Protein AF-A0A3P1BSN2-F1 (afdb_monomer_lite)

Secondary structure (DSSP, 8-state):
-HHHHHHHHHHHHHHSTTSHHHHHHHHHHHHH-SS--SPPPPTTHHHHHHHHHHHHTSGGGHHHHHHHHHHHHSS-TT----GGGTTT--SSHHHHHHHTT-HHHIIIIIHHHHHHTSGGGGTTTTEEE-TTS-EEEPPTT-GGGHHHHHHHHHHHHHHHHHHHHHHT-GGGHHHHHHHHHHHHHHHS--TT----

InterPro domains:
  IPR043733 Family of unknown function DUF5677 [PF18928] (20-133)

Foldseek 3Di:
DLLVLVVQLLVLQCQPPPHPNVVVVVVVCVVPVPPDPDDDRDPPSVVVNVVSVVVCVDPVNVVVSVQVCVVCVPPPVPPSDDSQPGPVGDPDPCRNCVVVVNNVCCPVPVVVVVVVPDPVCCVPPQWDQDPVRDTHGDDPDDCPCVVVVVVVVVVVVLVVVLVCCVPPVVVCNVVSVVVVVVCCVPPVDPPDDPDD

Structure (mmCIF, N/CA/C/O backbone):
data_AF-A0A3P1BSN2-F1
#
_entry.id   AF-A0A3P1BSN2-F1
#
loop_
_atom_site.group_PDB
_atom_site.id
_atom_site.type_symbol
_atom_site.label_atom_id
_atom_site.label_alt_id
_atom_site.label_comp_id
_atom_site.label_asym_id
_atom_site.label_entity_id
_atom_site.label_seq_id
_atom_site.pdbx_PDB_ins_code
_atom_site.Cartn_x
_atom_site.Cartn_y
_atom_site.Cartn_z
_atom_site.occupancy
_atom_site.B_iso_or_equiv
_atom_site.auth_seq_id
_atom_site.auth_comp_id
_atom_site.auth_asym_id
_atom_site.auth_atom_id
_atom_site.pdbx_PDB_model_num
ATOM 1 N N . MET A 1 1 ? -7.067 -3.458 -0.084 1.00 80.44 1 MET A N 1
ATOM 2 C CA . MET A 1 1 ? -8.402 -2.924 -0.440 1.00 80.44 1 MET A CA 1
ATOM 3 C C . MET A 1 1 ? -9.451 -3.264 0.624 1.00 80.44 1 MET A C 1
ATOM 5 O O . MET A 1 1 ? -9.730 -2.385 1.422 1.00 80.44 1 MET A O 1
ATOM 9 N N . LEU A 1 2 ? -9.963 -4.505 0.753 1.00 91.75 2 LEU A N 1
ATOM 10 C CA . LEU A 1 2 ? -10.966 -4.832 1.797 1.00 91.75 2 LEU A CA 1
ATOM 11 C C . LEU A 1 2 ? -10.441 -4.697 3.238 1.00 91.75 2 LEU A C 1
ATOM 13 O O . LEU A 1 2 ? -11.117 -4.156 4.105 1.00 91.75 2 LEU A O 1
ATOM 17 N N . VAL A 1 3 ? -9.220 -5.160 3.502 1.00 91.56 3 VAL A N 1
ATOM 18 C CA . VAL A 1 3 ? -8.593 -5.031 4.830 1.00 91.56 3 VAL A CA 1
ATOM 19 C C . VAL A 1 3 ? -8.495 -3.568 5.271 1.00 91.56 3 VAL A C 1
ATOM 21 O O . VA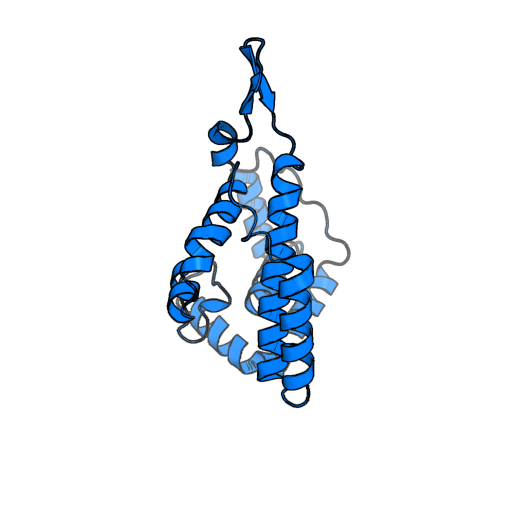L A 1 3 ? -8.763 -3.242 6.424 1.00 91.56 3 VAL A O 1
ATOM 24 N N . ASP A 1 4 ? -8.166 -2.670 4.344 1.00 91.50 4 ASP A N 1
ATOM 25 C CA . ASP A 1 4 ? -8.056 -1.234 4.618 1.00 91.50 4 ASP A CA 1
ATOM 26 C C . ASP A 1 4 ? -9.426 -0.612 4.908 1.00 91.50 4 ASP A C 1
ATOM 28 O O . ASP A 1 4 ? -9.546 0.256 5.770 1.00 91.50 4 ASP A O 1
ATOM 32 N N . TYR A 1 5 ? -10.479 -1.111 4.256 1.00 93.50 5 TYR A N 1
ATOM 33 C CA . TYR A 1 5 ? -11.861 -0.748 4.564 1.00 93.50 5 TYR A CA 1
ATOM 34 C C . TYR A 1 5 ? -12.260 -1.140 5.985 1.00 93.50 5 TYR A C 1
ATOM 36 O O . TYR A 1 5 ? -12.862 -0.328 6.685 1.00 93.50 5 TYR A O 1
ATOM 44 N N . TYR A 1 6 ? -11.864 -2.327 6.447 1.00 92.19 6 TYR A N 1
ATOM 45 C CA . TYR A 1 6 ? -12.065 -2.737 7.836 1.00 92.19 6 TYR A CA 1
ATOM 46 C C . TYR A 1 6 ? -11.259 -1.896 8.827 1.00 92.19 6 TYR A C 1
ATOM 48 O O . TYR A 1 6 ? -11.808 -1.468 9.841 1.00 92.19 6 TYR A O 1
ATOM 56 N N . ARG A 1 7 ? -9.987 -1.591 8.532 1.00 90.38 7 ARG A N 1
ATOM 57 C CA . ARG A 1 7 ? -9.183 -0.676 9.364 1.00 90.38 7 ARG A CA 1
ATOM 58 C C . ARG A 1 7 ? -9.872 0.677 9.515 1.00 90.38 7 ARG A C 1
ATOM 60 O O . ARG A 1 7 ? -10.008 1.182 10.625 1.00 90.38 7 ARG A O 1
ATOM 67 N N . LYS A 1 8 ? -10.352 1.234 8.403 1.00 91.75 8 LYS A N 1
ATOM 68 C CA . LYS A 1 8 ? -11.055 2.517 8.374 1.00 91.75 8 LYS A CA 1
ATOM 69 C C . LYS A 1 8 ? -12.392 2.465 9.118 1.00 91.75 8 LYS A C 1
ATOM 71 O O . LYS A 1 8 ? -12.697 3.391 9.862 1.00 91.75 8 LYS A O 1
ATOM 76 N N . LEU A 1 9 ? -13.152 1.377 8.982 1.00 92.50 9 LEU A N 1
ATOM 77 C CA . LEU A 1 9 ? -14.393 1.160 9.730 1.00 92.50 9 LEU A CA 1
ATOM 78 C C . LEU A 1 9 ? -14.141 1.106 11.243 1.00 92.50 9 LEU A C 1
ATOM 80 O O . LEU A 1 9 ? -14.820 1.793 12.003 1.00 92.50 9 LEU A O 1
ATOM 84 N N . ASN A 1 10 ? -13.136 0.338 11.673 1.00 90.19 10 ASN A N 1
ATOM 85 C CA . ASN A 1 10 ? -12.756 0.213 13.081 1.00 90.19 10 ASN A CA 1
ATOM 86 C C . ASN A 1 10 ? -12.277 1.551 13.656 1.00 90.19 10 ASN A C 1
ATOM 88 O O . ASN A 1 10 ? -12.663 1.913 14.765 1.00 90.19 10 ASN A O 1
ATOM 92 N N . TYR A 1 11 ? -11.503 2.314 12.880 1.00 90.69 11 TYR A N 1
ATOM 93 C CA . TYR A 1 11 ? -11.109 3.674 13.241 1.00 90.69 11 TYR A CA 1
ATOM 94 C C . TYR A 1 11 ? -12.328 4.586 13.423 1.00 90.69 11 TYR A C 1
ATOM 96 O O . TYR A 1 11 ? -12.456 5.253 14.444 1.00 90.69 11 TYR A O 1
ATOM 104 N N . TYR A 1 12 ? -13.282 4.569 12.486 1.00 93.12 12 TYR A N 1
ATOM 105 C CA . TYR A 1 12 ? -14.513 5.347 12.625 1.00 93.12 12 TYR A CA 1
ATOM 106 C C . TYR A 1 12 ? -15.329 4.945 13.848 1.00 93.12 12 TYR A C 1
ATOM 108 O O . TYR A 1 12 ? -15.821 5.822 14.550 1.00 93.12 12 TYR A O 1
ATOM 116 N N . LYS A 1 13 ? -15.413 3.648 14.155 1.00 91.19 13 LYS A N 1
ATOM 117 C CA . LYS A 1 13 ? -16.108 3.146 15.344 1.00 91.19 13 LYS A CA 1
ATOM 118 C C . LYS A 1 13 ? -15.560 3.758 16.639 1.00 91.19 13 LYS A C 1
ATOM 120 O O . LYS A 1 13 ? -16.341 4.170 17.487 1.00 91.19 13 LYS A O 1
ATOM 125 N N . GLN A 1 14 ? -14.236 3.894 16.752 1.00 90.62 14 GLN A N 1
ATOM 126 C CA . GLN A 1 14 ? -13.572 4.521 17.905 1.00 90.62 14 GLN A CA 1
ATOM 127 C C . GLN A 1 14 ? -13.854 6.028 18.031 1.00 90.62 14 GLN A C 1
ATOM 129 O O . GLN A 1 14 ? -13.736 6.597 19.116 1.00 90.62 14 GLN A O 1
ATOM 134 N N . LEU A 1 15 ? -14.228 6.690 16.936 1.00 91.31 15 LEU A N 1
ATOM 135 C CA . LEU A 1 15 ? -14.485 8.131 16.903 1.00 91.31 15 LEU A CA 1
ATOM 136 C C . LEU A 1 15 ? -15.965 8.501 17.034 1.00 91.31 15 LEU A C 1
ATOM 138 O O . LEU A 1 15 ? -16.275 9.677 17.216 1.00 91.31 15 LEU A O 1
ATOM 142 N N . ILE A 1 16 ? -16.883 7.534 16.947 1.00 91.69 16 ILE A N 1
ATOM 143 C CA . ILE A 1 16 ? -18.307 7.787 17.187 1.00 91.69 16 ILE A CA 1
ATOM 144 C C . ILE A 1 16 ? -18.512 8.025 18.692 1.00 91.69 16 ILE A C 1
ATOM 146 O O . ILE A 1 16 ? -18.224 7.117 19.482 1.00 91.69 16 ILE A O 1
ATOM 150 N N . PRO A 1 17 ? -19.039 9.195 19.105 1.00 89.56 17 PRO A N 1
ATOM 151 C CA . PRO A 1 17 ? -19.234 9.515 20.515 1.00 89.56 17 PRO A CA 1
ATOM 152 C C . PRO A 1 17 ? -20.095 8.481 21.244 1.00 89.56 17 PRO A C 1
ATOM 154 O O . PRO A 1 17 ? -21.027 7.919 20.671 1.00 89.56 17 PRO A O 1
ATOM 157 N N . ASN A 1 18 ? -19.815 8.277 22.532 1.00 87.94 18 ASN A N 1
ATOM 158 C CA . ASN A 1 18 ? -20.592 7.429 23.448 1.00 87.94 18 ASN A CA 1
ATOM 159 C C . ASN A 1 18 ? -20.606 5.919 23.140 1.00 87.94 18 ASN A C 1
ATOM 161 O O . ASN A 1 18 ? -21.282 5.169 23.848 1.00 87.94 18 ASN A O 1
ATOM 165 N N . THR A 1 19 ? -19.841 5.442 22.157 1.00 90.06 19 THR A N 1
ATOM 166 C CA . THR A 1 19 ? -19.616 4.002 21.945 1.00 90.06 19 THR A CA 1
ATOM 167 C C . THR A 1 19 ? -18.640 3.430 22.979 1.00 90.06 19 THR A C 1
ATOM 169 O O . THR A 1 19 ? -17.871 4.167 23.600 1.00 90.06 19 THR A O 1
ATOM 172 N N . ILE A 1 20 ? -18.653 2.107 23.175 1.00 90.31 20 ILE A N 1
ATOM 173 C CA . ILE A 1 20 ? -17.695 1.423 24.064 1.00 90.31 20 ILE A CA 1
ATOM 174 C C . ILE A 1 20 ? -16.265 1.655 23.560 1.00 90.31 20 ILE A C 1
ATOM 176 O O . ILE A 1 20 ? -15.368 1.965 24.336 1.00 90.31 20 ILE A O 1
ATOM 180 N N . GLU A 1 21 ? -16.061 1.574 22.248 1.00 89.50 21 GLU A N 1
ATOM 181 C CA . GLU A 1 21 ? -14.771 1.798 21.606 1.00 89.50 21 GLU A CA 1
ATOM 182 C C . GLU A 1 21 ? -14.258 3.225 21.812 1.00 89.50 21 GLU A C 1
ATOM 184 O O . GLU A 1 21 ? -13.073 3.413 22.083 1.00 89.50 21 GLU A O 1
ATOM 189 N N . ASN A 1 22 ? -15.141 4.224 21.733 1.00 90.62 22 ASN A N 1
ATOM 190 C CA . ASN A 1 22 ? -14.789 5.612 22.006 1.00 90.62 22 ASN A CA 1
ATOM 191 C C . ASN A 1 22 ? -14.418 5.841 23.472 1.00 90.62 22 ASN A C 1
ATOM 193 O O . ASN A 1 22 ? -13.420 6.503 23.748 1.00 90.62 22 ASN A O 1
ATOM 197 N N . LYS A 1 23 ? -15.163 5.247 24.411 1.00 90.50 23 LYS A N 1
ATOM 198 C CA . LYS A 1 23 ? -14.824 5.306 25.840 1.00 90.50 23 LYS A CA 1
ATOM 199 C C . LYS A 1 23 ? -13.450 4.693 26.109 1.00 90.50 23 LYS A C 1
ATOM 201 O O . LYS A 1 23 ? -12.620 5.350 26.729 1.00 90.50 23 LYS A O 1
ATOM 206 N N . ASN A 1 24 ? -13.174 3.512 25.551 1.00 89.88 24 ASN A N 1
ATOM 207 C CA . ASN A 1 24 ? -11.872 2.849 25.673 1.00 89.88 24 ASN A CA 1
ATOM 208 C C . ASN A 1 24 ? -10.731 3.705 25.096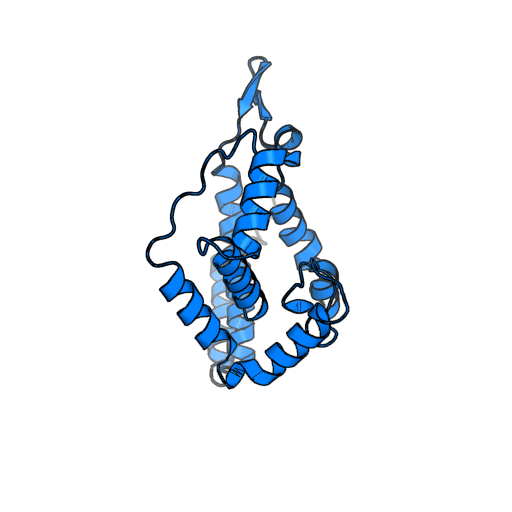 1.00 89.88 24 ASN A C 1
ATOM 210 O O . ASN A 1 24 ? -9.664 3.805 25.703 1.00 89.88 24 ASN A O 1
ATOM 214 N N . LEU A 1 25 ? -10.948 4.345 23.939 1.00 88.62 25 LEU A N 1
ATOM 215 C CA . LEU A 1 25 ? -9.973 5.261 23.344 1.00 88.62 25 LEU A CA 1
ATOM 216 C C . LEU A 1 25 ? -9.708 6.461 24.264 1.00 88.62 25 LEU A C 1
ATOM 218 O O . LEU A 1 25 ? -8.552 6.784 24.530 1.00 88.62 25 LEU A O 1
ATOM 222 N N . LEU A 1 26 ? -10.762 7.104 24.773 1.00 87.19 26 LEU A N 1
ATOM 223 C CA . LEU A 1 26 ? -10.647 8.261 25.662 1.00 87.19 26 LEU A CA 1
ATOM 224 C C . LEU A 1 26 ? -9.981 7.907 26.997 1.00 87.19 26 LEU A C 1
ATOM 226 O O . LEU A 1 26 ? -9.191 8.698 27.503 1.00 87.19 26 LEU A O 1
ATOM 230 N N . GLU A 1 27 ? -10.249 6.733 27.566 1.00 88.12 27 GLU A N 1
ATOM 231 C CA . GLU A 1 27 ? -9.556 6.243 28.764 1.00 88.12 27 GLU A CA 1
ATOM 232 C C . GLU A 1 27 ? -8.063 6.012 28.505 1.00 88.12 27 GLU A C 1
ATOM 234 O O . GLU A 1 27 ? -7.224 6.451 29.294 1.00 88.12 27 GLU A O 1
ATOM 239 N N . GLY A 1 28 ? -7.714 5.399 27.369 1.00 85.62 28 GLY A N 1
ATOM 240 C CA . GLY A 1 28 ? -6.322 5.231 26.951 1.00 85.62 28 GLY A CA 1
ATOM 241 C C . GLY A 1 28 ? -5.597 6.569 26.779 1.00 85.62 28 GLY A C 1
ATOM 242 O O . GLY A 1 28 ? -4.476 6.734 27.265 1.00 85.62 28 GLY A O 1
ATOM 243 N N . LEU A 1 29 ? -6.261 7.550 26.160 1.00 85.12 29 LEU A N 1
ATOM 244 C CA . LEU A 1 29 ? -5.745 8.912 26.013 1.00 85.12 29 LEU A CA 1
ATOM 245 C C . LEU A 1 29 ? -5.629 9.639 27.357 1.00 85.12 29 LEU A C 1
ATOM 247 O O . LEU A 1 29 ? -4.649 10.330 27.576 1.00 85.12 29 LEU A O 1
ATOM 251 N N . LYS A 1 30 ? -6.548 9.454 28.308 1.00 83.00 30 LYS A N 1
ATOM 252 C CA . LYS A 1 30 ? -6.396 10.036 29.655 1.00 83.00 30 LYS A CA 1
ATOM 253 C C . LYS A 1 30 ? -5.203 9.450 30.409 1.00 83.00 30 LYS A C 1
ATOM 255 O O . LYS A 1 30 ? -4.532 10.164 31.143 1.00 83.00 30 LYS A O 1
ATOM 260 N N . LYS A 1 31 ? -4.941 8.153 30.233 1.00 83.81 31 LYS A N 1
ATOM 261 C CA . LYS A 1 31 ? -3.861 7.446 30.931 1.00 83.81 31 LYS A CA 1
ATOM 262 C C . LYS A 1 31 ? -2.471 7.761 30.362 1.00 83.81 31 LYS A C 1
ATOM 264 O O . LYS A 1 31 ? -1.500 7.761 31.113 1.00 83.81 31 LYS A O 1
ATOM 269 N N . HIS A 1 32 ? -2.367 7.999 29.052 1.00 76.25 32 HIS A N 1
ATOM 270 C CA . HIS A 1 32 ? -1.078 8.087 28.345 1.00 76.25 32 HIS A CA 1
ATOM 271 C C . HIS A 1 32 ? -0.940 9.287 27.390 1.00 76.25 32 HIS A C 1
ATOM 273 O O . HIS A 1 32 ? 0.132 9.523 26.836 1.00 76.25 32 HIS A O 1
ATOM 279 N N . GLY A 1 33 ? -2.004 10.052 27.169 1.00 65.31 33 GLY A N 1
ATOM 280 C CA . GLY A 1 33 ? -2.066 11.174 26.235 1.00 65.31 33 GLY A CA 1
ATOM 281 C C . GLY A 1 33 ? -1.519 12.457 26.843 1.00 65.31 33 GLY A C 1
ATOM 282 O O . GLY A 1 33 ? -2.263 13.394 27.098 1.00 65.31 33 GLY A O 1
ATOM 283 N N . PHE A 1 34 ? -0.203 12.523 27.033 1.00 65.69 34 PHE A N 1
ATOM 284 C CA . PHE A 1 34 ? 0.473 13.780 27.385 1.00 65.69 34 PHE A CA 1
ATOM 285 C C . PHE A 1 34 ? 0.502 14.781 26.211 1.00 65.69 34 PHE A C 1
ATOM 287 O O . PHE A 1 34 ? 0.690 15.975 26.414 1.00 65.69 34 PHE A O 1
ATOM 294 N N . ILE A 1 35 ? 0.322 14.285 24.978 1.00 68.12 35 ILE A N 1
ATOM 295 C CA . ILE A 1 35 ? 0.497 15.043 23.725 1.00 68.12 35 ILE A CA 1
ATOM 296 C C . ILE A 1 35 ? -0.844 15.308 23.022 1.00 68.12 35 ILE A C 1
ATOM 298 O O . ILE A 1 35 ? -1.026 16.351 22.400 1.00 68.12 35 ILE A O 1
ATOM 302 N N . ILE A 1 36 ? -1.800 14.379 23.120 1.00 69.19 36 ILE A N 1
ATOM 303 C CA . ILE A 1 36 ? -3.107 14.486 22.458 1.00 69.19 36 ILE A CA 1
ATOM 304 C C . ILE A 1 36 ? -4.163 14.698 23.537 1.00 69.19 36 ILE A C 1
ATOM 306 O O . ILE A 1 36 ? -4.646 13.743 24.141 1.00 69.19 36 ILE A O 1
ATOM 310 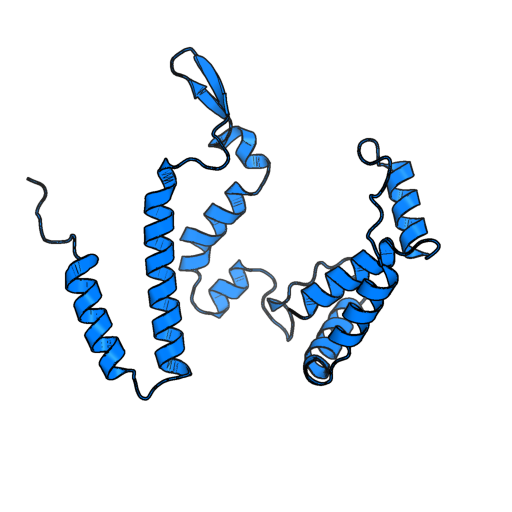N N . SER A 1 37 ? -4.504 15.962 23.781 1.00 62.62 37 SER A N 1
ATOM 311 C CA . SER A 1 37 ? -5.505 16.352 24.777 1.00 62.62 37 SER A CA 1
ATOM 312 C C . SER A 1 37 ? -6.937 16.276 24.248 1.00 62.62 37 SER A C 1
ATOM 314 O O . SER A 1 37 ? -7.857 16.056 25.028 1.00 62.62 37 SER A O 1
ATOM 316 N N . ASN A 1 38 ? -7.131 16.417 22.932 1.00 67.31 38 ASN A N 1
ATOM 317 C CA . ASN A 1 38 ? -8.434 16.367 22.275 1.00 67.31 38 ASN A CA 1
ATOM 318 C C . ASN A 1 38 ? -8.336 15.705 20.896 1.00 67.31 38 ASN A C 1
ATOM 320 O O . ASN A 1 38 ? -7.363 15.894 20.166 1.00 67.31 38 ASN A O 1
ATOM 324 N N . LEU A 1 39 ? -9.379 14.966 20.517 1.00 74.25 39 LEU A N 1
ATOM 325 C CA . LEU A 1 39 ? -9.547 14.452 19.159 1.00 74.25 39 LEU A CA 1
ATOM 326 C C . LEU A 1 39 ? -10.256 15.510 18.312 1.00 74.25 39 LEU A C 1
ATOM 328 O O . LEU A 1 39 ? -11.319 16.000 18.696 1.00 74.25 39 LEU A O 1
ATOM 332 N N . SER A 1 40 ? -9.699 15.849 17.149 1.00 77.12 40 SER A N 1
ATOM 333 C CA . SER A 1 40 ? -10.400 16.710 16.197 1.00 77.12 40 SER A CA 1
ATOM 334 C C . SER A 1 40 ? -11.691 16.022 15.733 1.00 77.12 40 SER A C 1
ATOM 336 O O . SER A 1 40 ? -11.638 14.869 15.292 1.00 77.12 40 SER A O 1
ATOM 338 N N . PRO A 1 41 ? -12.854 16.691 15.809 1.00 77.00 41 PRO A N 1
ATOM 339 C CA . PRO A 1 41 ? -14.104 16.091 15.377 1.00 77.00 41 PRO A CA 1
ATOM 340 C C . PRO A 1 41 ? -14.069 15.840 13.866 1.00 77.00 41 PRO A C 1
ATOM 342 O O . PRO A 1 41 ? -13.825 16.748 13.071 1.00 77.00 41 PRO A O 1
ATOM 345 N N . ILE A 1 42 ? -14.342 14.600 13.457 1.00 83.19 42 ILE A N 1
ATOM 346 C CA . ILE A 1 42 ? -14.555 14.279 12.045 1.00 83.19 42 ILE A CA 1
ATOM 347 C C . ILE A 1 42 ? -15.990 14.656 11.683 1.00 83.19 42 ILE A C 1
ATOM 349 O O . ILE A 1 42 ? -16.949 14.103 12.228 1.00 83.19 42 ILE A O 1
ATOM 353 N N . LYS A 1 43 ? -16.137 15.579 10.729 1.00 88.75 43 LYS A N 1
ATOM 354 C CA . LYS A 1 43 ? -17.441 15.967 10.186 1.00 88.75 43 LYS A CA 1
ATOM 355 C C . LYS A 1 43 ? -18.172 14.741 9.626 1.00 88.75 43 LYS A C 1
ATOM 357 O O . LYS A 1 43 ? -17.606 13.972 8.853 1.00 88.75 43 LYS A O 1
ATOM 362 N N . ASP A 1 44 ? -19.439 14.582 10.000 1.00 92.81 44 ASP A N 1
ATOM 363 C CA . ASP A 1 44 ? -20.328 13.512 9.533 1.00 92.81 44 ASP A CA 1
ATOM 364 C C . ASP A 1 44 ? -19.785 12.082 9.756 1.00 92.81 44 ASP A C 1
ATOM 366 O O . ASP A 1 44 ? -20.019 11.190 8.935 1.00 92.81 44 ASP A O 1
ATOM 370 N N . ILE A 1 45 ? -19.085 11.831 10.873 1.00 93.69 45 ILE A N 1
ATOM 371 C CA . ILE A 1 45 ? -18.479 10.521 11.188 1.00 93.69 45 ILE A CA 1
ATOM 372 C C . ILE A 1 45 ? -19.471 9.351 11.103 1.00 93.69 45 ILE A C 1
ATOM 374 O O . ILE A 1 45 ? -19.128 8.286 10.598 1.00 93.69 45 ILE A O 1
ATOM 378 N N . ILE A 1 46 ? -20.730 9.562 11.503 1.00 94.38 46 ILE A N 1
ATOM 379 C CA . ILE A 1 46 ? -21.795 8.550 11.416 1.00 94.38 46 ILE A CA 1
ATOM 380 C C . ILE A 1 46 ? -22.085 8.191 9.952 1.00 94.38 46 ILE A C 1
ATOM 382 O O . ILE A 1 46 ? -22.241 7.016 9.619 1.00 94.38 46 ILE A O 1
ATOM 386 N N . ARG A 1 47 ? -22.133 9.184 9.053 1.00 95.75 47 ARG A N 1
ATOM 387 C CA . ARG A 1 47 ? -22.315 8.944 7.613 1.00 95.75 47 ARG A CA 1
ATOM 388 C C . ARG A 1 47 ? -21.104 8.218 7.036 1.00 95.75 47 ARG A C 1
ATOM 390 O O . ARG A 1 47 ? -21.274 7.263 6.287 1.00 95.75 47 ARG A O 1
ATOM 397 N N . ALA A 1 48 ? -19.892 8.640 7.400 1.00 94.81 48 ALA A N 1
ATOM 398 C CA . ALA A 1 48 ? -18.660 7.993 6.953 1.00 94.81 48 ALA A CA 1
ATOM 399 C C . ALA A 1 48 ? -18.594 6.521 7.398 1.00 94.81 48 ALA A C 1
ATOM 401 O O . ALA A 1 48 ? -18.259 5.656 6.589 1.00 94.81 48 ALA A O 1
ATOM 402 N N . TYR A 1 49 ? -18.993 6.235 8.641 1.00 95.25 49 TYR A N 1
ATOM 403 C CA . TYR A 1 49 ? -19.131 4.880 9.172 1.00 95.25 49 TYR A CA 1
ATOM 404 C C . TYR A 1 49 ? -20.125 4.054 8.350 1.00 95.25 49 TYR A C 1
ATOM 406 O O . TYR A 1 49 ? -19.753 3.005 7.834 1.00 95.25 49 TYR A O 1
ATOM 414 N N . LYS A 1 50 ? -21.353 4.552 8.143 1.00 96.62 50 LYS A N 1
ATOM 415 C CA . LYS A 1 50 ? -22.389 3.840 7.373 1.00 96.62 50 LYS A CA 1
ATOM 416 C C . LYS A 1 50 ? -21.973 3.573 5.926 1.00 96.62 50 LYS A C 1
ATOM 418 O O . LYS A 1 50 ? -22.205 2.484 5.409 1.00 96.62 50 LYS A O 1
ATOM 423 N N . ASN A 1 51 ? -21.323 4.538 5.275 1.00 95.69 51 ASN A N 1
ATOM 424 C CA . ASN A 1 51 ? -20.804 4.359 3.919 1.00 95.69 51 ASN A CA 1
ATOM 425 C C . ASN A 1 51 ? -19.745 3.252 3.877 1.00 95.69 51 ASN A C 1
ATOM 427 O O . ASN A 1 51 ? -19.760 2.407 2.984 1.00 95.69 51 ASN A O 1
ATOM 431 N N . GLN A 1 52 ? -18.841 3.245 4.857 1.00 95.69 52 GLN A N 1
ATOM 432 C CA . GLN A 1 52 ? -17.791 2.240 4.956 1.00 95.69 52 GLN A CA 1
ATOM 433 C C . GLN A 1 52 ? -18.365 0.846 5.249 1.00 95.69 52 GLN A C 1
ATOM 435 O O . GLN A 1 52 ? -17.918 -0.131 4.651 1.00 95.69 52 GLN A O 1
ATOM 440 N N . GLU A 1 53 ? -19.372 0.766 6.120 1.00 95.88 53 GLU A N 1
ATOM 441 C CA . GLU A 1 53 ? -20.105 -0.455 6.466 1.00 95.88 53 GLU A CA 1
ATOM 442 C C . GLU A 1 53 ? -20.870 -1.021 5.263 1.00 95.88 53 GLU A C 1
ATOM 444 O O . GLU A 1 53 ? -20.793 -2.213 4.979 1.00 95.88 53 GLU A O 1
ATOM 449 N N . SER A 1 54 ? -21.553 -0.171 4.495 1.00 96.44 54 SER A N 1
ATOM 450 C CA . SER A 1 54 ? -22.201 -0.575 3.242 1.00 96.44 54 SER A CA 1
ATOM 451 C C . SER A 1 54 ? -21.182 -1.139 2.248 1.00 96.44 54 SER A C 1
ATOM 453 O O . SER A 1 54 ? -21.378 -2.212 1.675 1.00 96.44 54 SER A O 1
ATOM 455 N N . LEU A 1 55 ? -20.034 -0.469 2.112 1.00 94.94 55 LEU A N 1
ATOM 456 C CA . LEU A 1 55 ? -19.002 -0.854 1.162 1.00 94.94 55 LEU A CA 1
ATOM 457 C C . LEU A 1 55 ? -18.370 -2.217 1.481 1.00 94.94 55 LEU A C 1
ATOM 459 O O . LEU A 1 55 ? -18.197 -3.014 0.567 1.00 94.94 55 LEU A O 1
ATOM 463 N N . ILE A 1 56 ? -18.085 -2.538 2.750 1.00 94.69 56 ILE A N 1
ATOM 464 C CA . ILE A 1 56 ? -17.578 -3.879 3.123 1.00 94.69 56 ILE A CA 1
ATOM 465 C C . ILE A 1 56 ? -18.625 -4.990 2.947 1.00 94.69 56 ILE A C 1
ATOM 467 O O . ILE A 1 56 ? -18.277 -6.170 2.860 1.00 94.69 56 ILE A O 1
ATOM 471 N N . ASN A 1 57 ? -19.907 -4.625 2.905 1.00 95.94 57 ASN A N 1
ATOM 472 C CA . ASN A 1 57 ? -21.017 -5.559 2.771 1.00 95.94 57 ASN A CA 1
ATOM 473 C C . ASN A 1 57 ? -21.444 -5.804 1.320 1.00 95.94 57 ASN A C 1
ATOM 475 O O . ASN A 1 57 ? -22.295 -6.664 1.089 1.00 95.94 57 ASN A O 1
ATOM 479 N N . MET A 1 58 ? -20.830 -5.121 0.347 1.00 96.94 58 MET A N 1
ATOM 480 C CA . MET A 1 58 ? -21.115 -5.337 -1.071 1.00 96.94 58 MET A CA 1
ATOM 481 C C . MET A 1 58 ? -20.882 -6.805 -1.483 1.00 96.94 58 MET A C 1
ATOM 483 O O . MET A 1 58 ? -19.896 -7.412 -1.046 1.00 96.94 58 MET A O 1
ATOM 487 N N . PRO A 1 59 ? -21.736 -7.378 -2.357 1.00 97.69 59 PRO A N 1
ATOM 488 C CA . PRO A 1 59 ? -21.634 -8.776 -2.774 1.00 97.69 59 PRO A CA 1
ATOM 489 C C . PRO A 1 59 ? -20.255 -9.175 -3.312 1.00 97.69 59 PRO A C 1
ATOM 491 O O . PRO A 1 59 ? -19.776 -10.258 -2.977 1.00 97.69 59 PRO A O 1
ATOM 494 N N . GLN A 1 60 ? -19.571 -8.293 -4.055 1.00 96.06 60 GLN A N 1
ATOM 495 C CA . GLN A 1 60 ? -18.241 -8.588 -4.606 1.00 96.06 60 GLN A CA 1
ATOM 496 C C . GLN A 1 60 ? -17.152 -8.839 -3.548 1.00 96.06 60 GLN A C 1
ATOM 498 O O . GLN A 1 60 ? -16.112 -9.405 -3.866 1.00 96.06 60 GLN A O 1
ATOM 503 N N . TYR A 1 61 ? -17.367 -8.438 -2.291 1.00 96.00 61 TYR A N 1
ATOM 504 C CA . TYR A 1 61 ? -16.408 -8.661 -1.208 1.00 96.00 61 TYR A CA 1
ATOM 505 C C . TYR A 1 61 ? -16.758 -9.856 -0.323 1.00 96.00 61 TYR A C 1
ATOM 507 O O . TYR A 1 61 ? -16.041 -10.108 0.642 1.00 96.00 61 TYR A O 1
ATOM 515 N N . LYS A 1 62 ? -17.831 -10.604 -0.620 1.00 96.12 62 LYS A N 1
ATOM 516 C CA . LYS A 1 62 ? -18.341 -11.679 0.247 1.00 96.12 62 LYS A CA 1
ATOM 517 C C . LYS A 1 62 ? -17.261 -12.691 0.646 1.00 96.12 62 LYS A C 1
ATOM 519 O O . LYS A 1 62 ? -17.124 -12.984 1.829 1.00 96.12 62 LYS A O 1
ATOM 524 N N . GLU A 1 63 ? -16.484 -13.193 -0.310 1.00 96.50 63 GLU A N 1
ATOM 525 C CA . GLU A 1 63 ? -15.445 -14.204 -0.054 1.00 96.50 63 GLU A CA 1
ATOM 526 C C . GLU A 1 63 ? -14.288 -13.645 0.776 1.00 96.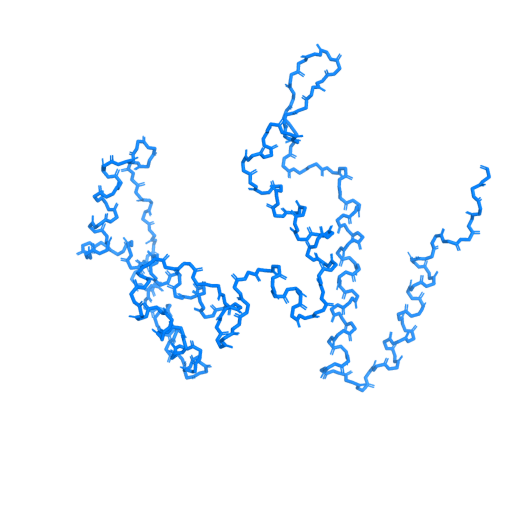50 63 GLU A C 1
ATOM 528 O O . GLU A 1 63 ? -13.946 -14.186 1.826 1.00 96.50 63 GLU A O 1
ATOM 533 N N . ALA A 1 64 ? -13.735 -12.506 0.356 1.00 94.75 64 ALA A N 1
ATOM 534 C CA . ALA A 1 64 ? -12.661 -11.836 1.081 1.00 94.75 64 ALA A CA 1
ATOM 535 C C . ALA A 1 64 ? -13.097 -11.418 2.496 1.00 94.75 64 ALA A C 1
ATOM 537 O O . ALA A 1 64 ? -12.282 -11.407 3.417 1.00 94.75 64 ALA A O 1
ATOM 538 N N . ARG A 1 65 ? -14.386 -11.112 2.689 1.00 94.06 65 ARG A N 1
ATOM 539 C CA . ARG A 1 65 ? -14.979 -10.822 3.995 1.00 94.06 65 ARG A CA 1
ATOM 540 C C . ARG A 1 65 ? -14.996 -12.053 4.891 1.00 94.06 65 ARG A C 1
ATOM 542 O O . ARG A 1 65 ? -14.606 -11.946 6.048 1.00 94.06 65 ARG A O 1
ATOM 549 N N . ILE A 1 66 ? -15.433 -13.200 4.372 1.00 94.31 66 ILE A N 1
ATOM 550 C CA . ILE A 1 66 ? -15.425 -14.471 5.112 1.00 94.31 66 ILE A CA 1
ATOM 551 C C . ILE A 1 66 ? -14.001 -14.799 5.567 1.00 94.31 66 ILE A C 1
ATOM 553 O O . ILE A 1 66 ? -13.784 -15.061 6.747 1.00 94.31 66 ILE A O 1
ATOM 557 N N . GLU A 1 67 ? -13.028 -14.704 4.661 1.00 93.44 67 GLU A N 1
ATOM 558 C CA . GLU A 1 67 ? -11.621 -14.963 4.975 1.00 93.44 67 GLU A CA 1
ATOM 559 C C . GLU A 1 67 ? -11.065 -13.970 6.010 1.00 93.44 67 GLU A C 1
ATOM 561 O O . GLU A 1 67 ? -10.415 -14.362 6.980 1.00 93.44 67 GLU A O 1
ATOM 566 N N . TYR A 1 68 ? -11.372 -12.678 5.871 1.00 91.88 68 TYR A N 1
ATOM 567 C CA . TYR A 1 68 ? -10.972 -11.664 6.848 1.00 91.88 68 TYR A CA 1
ATOM 568 C C . TYR A 1 68 ? -11.550 -11.938 8.247 1.00 91.88 68 TYR A C 1
ATOM 570 O O . TYR A 1 68 ? -10.840 -11.846 9.253 1.00 91.88 68 TYR A O 1
ATOM 578 N N . LEU A 1 69 ? -12.836 -12.291 8.326 1.00 90.25 69 LEU A N 1
ATOM 579 C CA . LEU A 1 69 ? -13.507 -12.602 9.589 1.00 90.25 69 LEU A CA 1
ATOM 580 C C . LEU A 1 69 ? -12.989 -13.904 10.210 1.00 90.25 69 LEU A C 1
ATOM 582 O O . LEU A 1 69 ? -12.846 -13.972 11.427 1.00 90.25 69 LEU A O 1
ATOM 586 N N . LYS A 1 70 ? -12.629 -14.905 9.399 1.00 90.25 70 LYS A N 1
ATOM 587 C CA . LYS A 1 70 ? -11.965 -16.133 9.862 1.00 90.25 70 LYS A CA 1
ATOM 588 C C . LYS A 1 70 ? -10.631 -15.822 10.549 1.00 90.25 70 LYS A C 1
ATOM 590 O O . LYS A 1 70 ? -10.342 -16.370 11.609 1.00 90.25 70 LYS A O 1
ATOM 595 N N . LEU A 1 71 ? -9.831 -14.920 9.974 1.00 87.56 71 LEU A N 1
ATOM 596 C CA . LEU A 1 71 ? -8.530 -14.538 10.532 1.00 87.56 71 LEU A CA 1
ATOM 597 C C . LEU A 1 71 ? -8.649 -13.667 11.793 1.00 87.56 71 LEU A C 1
ATOM 599 O O . LEU A 1 71 ? -7.863 -13.840 12.723 1.00 87.56 71 LEU A O 1
ATOM 603 N N . THR A 1 72 ? -9.630 -12.762 11.854 1.00 85.50 72 THR A N 1
ATOM 604 C CA . THR A 1 72 ? -9.845 -11.888 13.027 1.00 85.50 72 THR A CA 1
ATOM 605 C C . THR A 1 72 ? -10.614 -12.565 14.167 1.00 85.50 72 THR A C 1
ATOM 607 O O . THR A 1 72 ? -10.383 -12.243 15.332 1.00 85.50 72 THR A O 1
ATOM 610 N N . GLY A 1 73 ? -11.499 -13.519 13.861 1.00 74.44 73 GLY A N 1
ATOM 611 C CA . GLY A 1 73 ? -12.335 -14.230 14.834 1.00 74.44 73 GLY A CA 1
ATOM 612 C C . GLY A 1 73 ? -11.562 -15.166 15.770 1.00 74.44 73 GLY A C 1
ATOM 613 O O . GLY A 1 73 ? -11.980 -15.373 16.906 1.00 74.44 73 GLY A O 1
ATOM 614 N N . ASN A 1 74 ? -10.392 -15.659 15.353 1.00 62.38 74 ASN A N 1
ATOM 615 C CA . ASN A 1 74 ? -9.546 -16.578 16.129 1.00 62.38 74 ASN A CA 1
ATOM 616 C C . ASN A 1 74 ? -8.714 -15.883 17.236 1.00 62.38 74 ASN A C 1
ATOM 618 O O . ASN A 1 74 ? -7.556 -16.218 17.464 1.00 62.38 74 ASN A O 1
ATOM 622 N N . ASN A 1 75 ? -9.302 -14.926 17.962 1.00 51.72 75 ASN A N 1
ATOM 623 C CA . ASN A 1 75 ? -8.731 -14.269 19.152 1.00 51.72 75 ASN A CA 1
ATOM 624 C C . ASN A 1 75 ? -7.500 -13.362 18.960 1.00 51.72 75 ASN A C 1
ATOM 626 O O . ASN A 1 75 ? -6.943 -12.870 19.943 1.00 51.72 75 ASN A O 1
ATOM 630 N N . THR A 1 76 ? -7.117 -13.009 17.735 1.00 53.19 76 THR A N 1
ATOM 631 C CA . THR A 1 76 ? -6.129 -11.939 17.522 1.00 53.19 76 THR A CA 1
ATOM 632 C C . THR A 1 76 ? -6.818 -10.576 17.477 1.00 53.19 76 THR A C 1
ATOM 634 O O . THR A 1 76 ? -6.848 -9.901 16.453 1.00 53.19 76 THR A O 1
ATOM 637 N N . LYS A 1 77 ? -7.364 -10.139 18.623 1.00 50.75 77 LYS A N 1
ATOM 638 C CA . LYS A 1 77 ? -8.097 -8.863 18.775 1.00 50.75 77 LYS A CA 1
ATOM 639 C C . LYS A 1 77 ? -7.340 -7.606 18.305 1.00 50.75 77 LYS A C 1
ATOM 641 O O . LYS A 1 77 ? -7.962 -6.559 18.213 1.00 50.75 77 LYS A O 1
ATOM 646 N N . ASN A 1 78 ? -6.052 -7.707 17.968 1.00 52.59 78 ASN A N 1
ATOM 647 C CA . ASN A 1 78 ? -5.210 -6.617 17.473 1.00 52.59 78 ASN A CA 1
ATOM 648 C C . ASN A 1 78 ? -4.244 -7.037 16.344 1.00 52.59 78 ASN A C 1
ATOM 650 O O . ASN A 1 78 ? -3.240 -6.358 16.130 1.00 52.59 78 ASN A O 1
ATOM 654 N N . ALA A 1 79 ? -4.474 -8.150 15.630 1.00 61.72 79 ALA A N 1
ATOM 655 C CA . ALA A 1 79 ? -3.596 -8.472 14.503 1.00 61.72 79 ALA A CA 1
ATOM 656 C C . ALA A 1 79 ? -3.775 -7.428 13.396 1.00 61.72 79 ALA A C 1
ATOM 658 O O . ALA A 1 79 ? -4.852 -7.292 12.813 1.00 61.72 79 ALA A O 1
ATOM 659 N N . ASP A 1 80 ? -2.700 -6.707 13.083 1.00 77.44 80 ASP A N 1
ATOM 660 C CA . ASP A 1 80 ? -2.618 -5.837 11.916 1.00 77.44 80 ASP A CA 1
ATOM 661 C C . ASP A 1 80 ? -2.538 -6.691 10.639 1.00 77.44 80 ASP A C 1
ATOM 663 O O . ASP A 1 80 ? -1.493 -6.818 9.996 1.00 77.44 80 ASP A O 1
ATOM 667 N N . ILE A 1 81 ? -3.661 -7.334 10.303 1.00 88.25 81 ILE A N 1
ATOM 668 C CA . ILE A 1 81 ? -3.797 -8.202 9.134 1.00 88.25 81 ILE A CA 1
ATOM 669 C C . ILE A 1 81 ? -3.429 -7.394 7.900 1.00 88.25 81 ILE A C 1
ATOM 671 O O . ILE A 1 81 ? -3.886 -6.265 7.708 1.00 88.25 81 ILE A O 1
ATOM 675 N N . LYS A 1 82 ? -2.593 -7.968 7.041 1.00 90.31 82 LYS A N 1
ATOM 676 C CA . LYS A 1 82 ? -2.193 -7.355 5.777 1.00 90.31 82 LYS A CA 1
ATOM 677 C C . LYS A 1 82 ? -3.068 -7.928 4.667 1.00 90.31 82 LYS A C 1
ATOM 679 O O . LYS A 1 82 ? -3.443 -9.091 4.704 1.00 90.31 82 LYS A O 1
ATOM 684 N N . TRP A 1 83 ? -3.412 -7.132 3.656 1.00 92.94 83 TRP A N 1
ATOM 685 C CA . TRP A 1 83 ? -4.295 -7.611 2.579 1.00 92.94 83 TRP A CA 1
ATOM 686 C C . TRP A 1 83 ? -3.724 -8.833 1.847 1.00 92.94 83 TRP A C 1
ATOM 688 O O . TRP A 1 83 ? -4.479 -9.701 1.428 1.00 92.94 83 TRP A O 1
ATOM 698 N N . TYR A 1 84 ? -2.398 -8.915 1.739 1.00 92.69 84 TYR A N 1
ATOM 699 C CA . TYR A 1 84 ? -1.701 -10.020 1.093 1.00 92.69 84 TYR A CA 1
ATOM 700 C C . TYR A 1 84 ? -1.615 -11.278 1.964 1.00 92.69 84 TYR A C 1
ATOM 702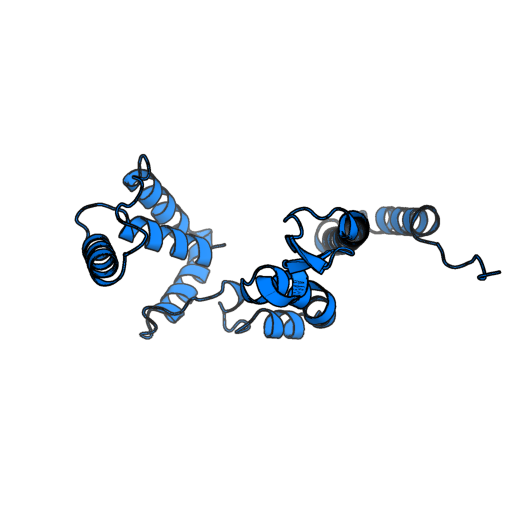 O O . TYR A 1 84 ? -1.128 -12.283 1.470 1.00 92.69 84 TYR A O 1
ATOM 710 N N . SER A 1 85 ? -2.047 -11.248 3.231 1.00 92.25 85 SER A N 1
ATOM 711 C CA . SER A 1 85 ? -2.079 -12.437 4.094 1.00 92.25 85 SER A CA 1
ATOM 712 C C . SER A 1 85 ? -3.419 -13.171 4.058 1.00 92.25 85 SER A C 1
ATOM 714 O O . SER A 1 85 ? -3.556 -14.212 4.694 1.00 92.25 85 SER A O 1
ATOM 716 N N . LEU A 1 86 ? -4.419 -12.627 3.357 1.00 92.12 86 LEU A N 1
ATOM 717 C CA . LEU A 1 86 ? -5.679 -13.324 3.103 1.00 92.12 86 LEU A CA 1
ATOM 718 C C . LEU A 1 86 ? -5.431 -14.557 2.222 1.00 92.12 86 LEU A C 1
ATOM 720 O O . LEU A 1 86 ? -4.504 -14.548 1.411 1.00 92.12 86 LEU A O 1
ATOM 724 N N . PHE A 1 87 ? -6.280 -15.577 2.350 1.00 94.38 87 PHE A N 1
ATOM 725 C CA . PHE A 1 87 ? -6.259 -16.796 1.535 1.00 94.38 87 PHE A CA 1
ATOM 726 C C . PHE A 1 87 ? -4.922 -17.533 1.631 1.00 94.38 87 PHE A C 1
ATOM 728 O O . PHE A 1 87 ? -4.291 -17.849 0.622 1.00 94.38 87 PHE A O 1
ATOM 735 N N . GLU A 1 88 ? -4.459 -17.739 2.869 1.00 90.94 88 GLU A N 1
ATOM 736 C CA . GLU A 1 88 ? -3.158 -18.371 3.158 1.00 90.94 88 GLU A CA 1
ATOM 737 C C . GLU A 1 88 ? -1.997 -17.666 2.431 1.00 90.94 88 GLU A C 1
ATOM 739 O O . GLU A 1 88 ? -1.023 -18.254 1.937 1.00 90.94 88 GLU A O 1
ATOM 744 N N . GLY A 1 89 ? -2.139 -16.348 2.326 1.00 92.81 89 GLY A N 1
ATOM 745 C CA . GLY A 1 89 ? -1.174 -15.487 1.692 1.00 92.81 89 GLY A CA 1
ATOM 746 C C . GLY A 1 89 ? 0.082 -15.269 2.549 1.00 92.81 89 GLY A C 1
ATOM 747 O O . GLY A 1 89 ? 0.152 -15.653 3.721 1.00 92.81 89 GLY A O 1
ATOM 748 N N . PRO A 1 90 ? 1.118 -14.649 1.967 1.00 94.38 90 PRO A N 1
ATOM 749 C CA . PRO A 1 90 ? 2.345 -14.289 2.668 1.00 94.38 90 PRO A CA 1
ATOM 750 C C . PRO A 1 90 ? 2.121 -13.501 3.966 1.00 94.38 90 PRO A C 1
ATOM 752 O O . PRO A 1 90 ? 1.228 -12.666 4.067 1.00 94.38 90 PRO A O 1
ATOM 755 N N . LYS A 1 91 ? 2.998 -13.700 4.956 1.00 90.12 91 LYS A N 1
ATOM 756 C CA . LYS A 1 91 ? 2.929 -12.981 6.244 1.00 90.12 91 LYS A CA 1
ATOM 757 C C . LYS A 1 91 ? 3.657 -11.635 6.247 1.00 90.12 91 LYS A C 1
ATOM 759 O O . LYS A 1 91 ? 3.496 -10.855 7.179 1.00 90.12 91 LYS A O 1
ATOM 764 N N . SER A 1 92 ? 4.457 -11.345 5.223 1.00 91.69 92 SER A N 1
ATOM 765 C CA . SER A 1 92 ? 5.145 -10.060 5.078 1.00 91.69 92 SER A CA 1
ATOM 766 C C . SER A 1 92 ? 5.390 -9.706 3.612 1.00 91.69 92 SER A C 1
ATOM 768 O O . SER A 1 92 ? 5.300 -10.568 2.735 1.00 91.69 92 SER A O 1
ATOM 770 N N . VAL A 1 93 ? 5.754 -8.445 3.355 1.00 92.44 93 VAL A N 1
ATOM 771 C CA . VAL A 1 93 ? 6.114 -7.963 2.009 1.00 92.44 93 VAL A CA 1
ATOM 772 C C . VAL A 1 93 ? 7.306 -8.737 1.437 1.00 92.44 93 VAL A C 1
ATOM 774 O O . VAL A 1 93 ? 7.291 -9.084 0.262 1.00 92.44 93 VAL A O 1
ATOM 777 N N . LYS A 1 94 ? 8.289 -9.106 2.271 1.00 94.75 94 LYS A N 1
ATOM 778 C CA . LYS A 1 94 ? 9.413 -9.969 1.872 1.00 94.75 94 LYS A CA 1
ATOM 779 C C . LYS A 1 94 ? 8.936 -11.323 1.347 1.00 94.75 94 LYS A C 1
ATOM 781 O O . LYS A 1 94 ? 9.321 -11.738 0.258 1.00 94.75 94 LYS A O 1
ATOM 786 N N . TRP A 1 95 ? 8.073 -12.001 2.105 1.00 95.88 95 TRP A N 1
ATOM 787 C CA . TRP A 1 95 ? 7.524 -13.299 1.700 1.00 95.88 95 TRP A CA 1
ATOM 788 C C . TRP A 1 95 ? 6.640 -13.179 0.456 1.00 95.88 95 TRP A C 1
ATOM 790 O O . TRP A 1 95 ? 6.647 -14.073 -0.386 1.00 95.88 95 TRP A O 1
ATOM 800 N N . LEU A 1 96 ? 5.911 -12.068 0.309 1.00 95.56 96 LEU A N 1
ATOM 801 C CA . LEU A 1 96 ? 5.153 -11.771 -0.903 1.00 95.56 96 LEU A CA 1
ATOM 802 C C . LEU A 1 96 ? 6.074 -11.647 -2.111 1.00 95.56 96 LEU A C 1
ATOM 804 O O . LEU A 1 96 ? 5.837 -12.312 -3.115 1.00 95.56 96 LEU A O 1
ATOM 808 N N . ALA A 1 97 ? 7.144 -10.867 -1.984 1.00 95.06 97 ALA A N 1
ATOM 809 C CA . ALA A 1 97 ? 8.141 -10.684 -3.025 1.00 95.06 97 ALA A CA 1
ATOM 810 C C . ALA A 1 97 ? 8.804 -12.011 -3.428 1.00 95.06 97 ALA A C 1
ATOM 812 O O . ALA A 1 97 ? 8.925 -12.297 -4.616 1.00 95.06 97 ALA A O 1
ATOM 813 N N . MET A 1 98 ? 9.155 -12.863 -2.459 1.00 95.69 98 MET A N 1
ATOM 814 C CA . MET A 1 98 ? 9.668 -14.210 -2.736 1.00 95.69 98 MET A CA 1
ATOM 815 C C . MET A 1 98 ? 8.641 -15.067 -3.488 1.00 95.69 98 MET A C 1
ATOM 817 O O . MET A 1 98 ? 8.977 -15.669 -4.501 1.00 95.69 98 MET A O 1
ATOM 821 N N . ARG A 1 99 ? 7.373 -15.074 -3.052 1.00 95.06 99 ARG A N 1
ATOM 822 C CA . ARG A 1 99 ? 6.301 -15.873 -3.674 1.00 95.06 99 ARG A CA 1
ATOM 823 C C . ARG A 1 99 ? 6.025 -15.481 -5.128 1.00 95.06 99 ARG A C 1
ATOM 825 O O . ARG A 1 99 ? 5.644 -16.340 -5.916 1.00 95.06 99 ARG A O 1
ATOM 832 N N . ILE A 1 100 ? 6.213 -14.211 -5.488 1.00 92.62 100 ILE A N 1
ATOM 833 C CA . ILE A 1 100 ? 6.031 -13.719 -6.866 1.00 92.62 100 ILE A CA 1
ATOM 834 C C . ILE A 1 100 ? 7.339 -13.673 -7.674 1.00 92.62 100 ILE A C 1
ATOM 836 O O . ILE A 1 100 ? 7.359 -13.093 -8.759 1.00 92.62 100 ILE A O 1
ATOM 840 N N . ASN A 1 101 ? 8.430 -14.263 -7.167 1.00 94.81 101 ASN A N 1
ATOM 841 C CA . ASN A 1 101 ? 9.761 -14.227 -7.783 1.00 94.81 101 ASN A CA 1
ATOM 842 C C . ASN A 1 101 ? 10.227 -12.795 -8.108 1.00 94.81 101 ASN A C 1
ATOM 844 O O . ASN A 1 101 ? 10.716 -12.517 -9.205 1.00 94.81 101 ASN A O 1
ATOM 848 N N . ARG A 1 102 ? 10.011 -11.868 -7.169 1.00 92.62 102 ARG A N 1
ATOM 849 C CA . ARG A 1 102 ? 10.461 -10.467 -7.223 1.00 92.62 102 ARG A CA 1
ATOM 850 C C . ARG A 1 102 ? 11.175 -10.035 -5.943 1.00 92.62 102 ARG A C 1
ATOM 852 O O . ARG A 1 102 ? 10.974 -8.933 -5.434 1.00 92.62 102 ARG A O 1
ATOM 859 N N . PHE A 1 103 ? 11.960 -10.943 -5.368 1.00 95.56 103 PHE A N 1
ATOM 860 C CA . PHE A 1 103 ? 12.736 -10.665 -4.159 1.00 95.56 103 PHE A CA 1
ATOM 861 C C . PHE A 1 103 ? 13.785 -9.559 -4.372 1.00 95.56 103 PHE A C 1
ATOM 863 O O . PHE A 1 103 ? 14.051 -8.781 -3.460 1.00 95.56 103 PHE A O 1
ATOM 870 N N . ASP A 1 104 ? 14.297 -9.436 -5.595 1.00 92.81 104 ASP A N 1
ATOM 871 C CA . ASP A 1 104 ? 15.115 -8.318 -6.067 1.00 92.81 104 ASP A CA 1
ATOM 872 C C . ASP A 1 104 ? 14.450 -6.962 -5.791 1.00 92.81 104 ASP A C 1
ATOM 874 O O . ASP A 1 104 ? 15.058 -6.092 -5.168 1.00 92.81 104 ASP A O 1
ATOM 878 N N . LEU A 1 105 ? 13.172 -6.800 -6.150 1.00 90.69 105 LEU A N 1
ATOM 879 C CA . LEU A 1 105 ? 12.454 -5.546 -5.916 1.00 90.69 105 LEU A CA 1
ATOM 880 C C . LEU A 1 105 ? 12.306 -5.226 -4.426 1.00 90.69 105 LEU A C 1
ATOM 882 O O . LEU A 1 105 ? 12.285 -4.058 -4.029 1.00 90.69 105 LEU A O 1
ATOM 886 N N . HIS A 1 106 ? 12.207 -6.262 -3.593 1.00 93.88 106 HIS A N 1
ATOM 887 C CA . HIS A 1 106 ? 12.152 -6.081 -2.152 1.00 93.88 106 HIS A CA 1
ATOM 888 C C . HIS A 1 106 ? 13.484 -5.573 -1.591 1.00 93.88 106 HIS A C 1
ATOM 890 O O . HIS A 1 106 ? 13.497 -4.567 -0.884 1.00 93.88 106 HIS A O 1
ATOM 896 N N . GLU A 1 107 ? 14.593 -6.256 -1.887 1.00 93.12 107 GLU A N 1
ATOM 897 C CA . GLU A 1 107 ? 15.894 -5.916 -1.300 1.00 93.12 107 GLU A CA 1
ATOM 898 C C . GLU A 1 107 ? 16.467 -4.605 -1.838 1.00 93.12 107 GLU A C 1
ATOM 900 O O . GLU A 1 107 ? 16.992 -3.822 -1.048 1.00 93.12 107 GLU A O 1
ATOM 905 N N . PHE A 1 108 ? 16.349 -4.349 -3.144 1.00 89.44 108 PHE A N 1
ATOM 906 C CA . PHE A 1 108 ? 16.998 -3.196 -3.773 1.00 89.44 108 PHE A CA 1
ATOM 907 C C . PHE A 1 108 ? 16.165 -1.916 -3.748 1.00 89.44 108 PHE A C 1
ATOM 909 O O . PHE A 1 108 ? 16.738 -0.837 -3.848 1.00 89.44 108 PHE A O 1
ATOM 916 N N . TYR A 1 109 ? 14.840 -2.005 -3.597 1.00 88.00 109 TYR A N 1
ATOM 917 C CA . TYR A 1 109 ? 13.974 -0.821 -3.620 1.00 88.00 109 TYR A CA 1
ATOM 918 C C . TYR A 1 109 ? 13.134 -0.704 -2.359 1.00 88.00 109 TYR A C 1
ATOM 920 O O . TYR A 1 109 ? 13.318 0.228 -1.576 1.00 88.00 109 TYR A O 1
ATOM 928 N N . TYR A 1 110 ? 12.240 -1.670 -2.123 1.00 87.69 110 TYR A N 1
ATOM 929 C CA . TYR A 1 110 ? 11.255 -1.560 -1.048 1.00 87.69 110 TYR A CA 1
ATOM 930 C C . TYR A 1 110 ? 11.909 -1.349 0.319 1.00 87.69 110 TYR A C 1
ATOM 932 O O . TYR A 1 110 ? 11.513 -0.443 1.041 1.00 87.69 110 TYR A O 1
ATOM 940 N N . LYS A 1 111 ? 12.925 -2.151 0.652 1.00 86.44 111 LYS A N 1
ATOM 941 C CA . LYS A 1 111 ? 13.634 -2.089 1.934 1.00 86.44 111 LYS A CA 1
ATOM 942 C C . LYS A 1 111 ? 14.298 -0.732 2.170 1.00 86.44 111 LYS A C 1
ATOM 944 O O . LYS A 1 111 ? 14.227 -0.204 3.275 1.00 86.44 111 LYS A O 1
ATOM 949 N N . ILE A 1 112 ? 14.931 -0.164 1.142 1.00 82.44 112 ILE A N 1
ATOM 950 C CA . ILE A 1 112 ? 15.619 1.131 1.236 1.00 82.44 112 ILE A CA 1
ATOM 951 C C . ILE A 1 112 ? 14.599 2.238 1.508 1.00 82.44 112 ILE A C 1
ATOM 953 O O . ILE A 1 112 ? 14.754 3.000 2.462 1.00 82.44 112 ILE A O 1
ATOM 957 N N . TRP A 1 113 ? 13.524 2.272 0.721 1.00 81.75 113 TRP A N 1
ATOM 958 C CA . TRP A 1 113 ? 12.484 3.290 0.840 1.00 81.75 113 TRP A CA 1
ATOM 959 C C . TRP A 1 113 ? 11.661 3.154 2.117 1.00 81.75 113 TRP A C 1
ATOM 961 O O . TRP A 1 113 ? 11.314 4.156 2.735 1.00 81.75 113 TRP A O 1
ATOM 971 N N . SER A 1 114 ? 11.358 1.927 2.554 1.00 81.06 114 SER A N 1
ATOM 972 C CA . SER A 1 114 ? 10.635 1.716 3.807 1.00 81.06 114 SER A CA 1
ATOM 973 C C . SER A 1 114 ? 11.456 2.179 5.006 1.00 81.06 114 SER A C 1
ATOM 975 O O . SER A 1 114 ? 10.903 2.783 5.921 1.00 81.06 114 SER A O 1
ATOM 977 N N . ASN A 1 115 ? 12.774 1.959 4.985 1.00 73.50 115 ASN A N 1
ATOM 978 C CA . ASN A 1 115 ? 13.657 2.363 6.077 1.00 73.50 115 ASN A CA 1
ATOM 979 C C . ASN A 1 115 ? 13.717 3.889 6.244 1.00 73.50 115 ASN A C 1
ATOM 981 O O . ASN A 1 115 ? 13.580 4.362 7.368 1.00 73.50 115 ASN A O 1
ATOM 985 N N . GLN A 1 116 ? 13.773 4.641 5.137 1.00 67.25 116 GLN A N 1
ATOM 986 C CA . GLN A 1 116 ? 13.775 6.116 5.143 1.00 67.25 116 GLN A CA 1
ATOM 987 C C . GLN A 1 116 ? 12.537 6.740 5.802 1.00 67.25 116 GLN A C 1
ATOM 989 O O . GLN A 1 116 ? 12.575 7.890 6.230 1.00 67.25 116 GLN A O 1
ATOM 994 N N . THR A 1 117 ? 11.431 5.999 5.904 1.00 63.22 117 THR A N 1
ATOM 995 C CA . THR A 1 117 ? 10.202 6.492 6.547 1.00 63.22 117 THR A CA 1
ATOM 996 C C . THR A 1 117 ? 10.168 6.288 8.063 1.00 63.22 117 THR A C 1
ATOM 998 O O . THR A 1 117 ? 9.267 6.799 8.731 1.00 63.22 117 THR A O 1
ATOM 1001 N N . HIS A 1 118 ? 11.129 5.557 8.633 1.00 64.56 118 HIS A N 1
ATOM 1002 C CA . HIS A 1 118 ? 11.201 5.315 10.069 1.00 64.56 118 HIS A CA 1
ATOM 1003 C C . HIS A 1 118 ? 12.049 6.384 10.768 1.00 64.56 118 HIS A C 1
ATOM 1005 O O . HIS A 1 118 ? 13.131 6.738 10.313 1.00 64.56 118 HIS A O 1
ATOM 1011 N N . GLY A 1 119 ? 11.587 6.868 11.928 1.00 58.19 119 GLY A N 1
ATOM 1012 C CA . GLY A 1 119 ? 12.271 7.914 12.706 1.00 58.19 119 GLY A CA 1
ATOM 1013 C C . GLY A 1 119 ? 13.685 7.553 13.187 1.00 58.19 119 GLY A C 1
ATOM 1014 O O . GLY A 1 119 ? 14.391 8.413 13.696 1.00 58.19 119 GLY A O 1
ATOM 1015 N N . THR A 1 120 ? 14.123 6.307 13.005 1.00 58.69 120 THR A N 1
ATOM 1016 C CA . THR A 1 120 ? 15.510 5.874 13.217 1.00 58.69 120 THR A CA 1
ATOM 1017 C C . THR A 1 120 ? 16.491 6.460 12.201 1.00 58.69 120 THR A C 1
ATOM 1019 O O . THR A 1 120 ? 17.674 6.534 12.507 1.00 58.69 120 THR A O 1
ATOM 1022 N N . ASP A 1 121 ? 16.022 6.926 11.039 1.00 62.16 121 ASP A N 1
ATOM 1023 C CA . ASP A 1 121 ? 16.881 7.580 10.040 1.00 62.16 121 ASP A CA 1
ATOM 1024 C C . ASP A 1 121 ? 17.175 9.054 10.376 1.00 62.16 121 ASP A C 1
ATOM 1026 O O . ASP A 1 121 ? 17.976 9.707 9.699 1.00 62.16 121 ASP A O 1
ATOM 1030 N N . LEU A 1 122 ? 16.591 9.576 11.468 1.00 64.56 122 LEU A N 1
ATOM 1031 C CA . LEU A 1 122 ? 16.849 10.943 11.916 1.00 64.56 122 LEU A CA 1
ATOM 1032 C C . LEU A 1 122 ? 18.341 11.165 12.226 1.00 64.56 122 LEU A C 1
ATOM 1034 O O . LEU A 1 122 ? 18.892 12.215 11.913 1.00 64.56 122 LEU A O 1
ATOM 1038 N N . SER A 1 123 ? 18.997 10.159 12.811 1.00 62.62 123 SER A N 1
ATOM 1039 C CA . SER A 1 123 ? 20.411 10.216 13.195 1.00 62.62 123 SER A CA 1
ATOM 1040 C C . SER A 1 123 ? 21.383 9.801 12.091 1.00 62.62 123 SER A C 1
ATOM 1042 O O . SER A 1 123 ? 22.566 10.098 12.207 1.00 62.62 123 SER A O 1
ATOM 1044 N N . THR A 1 124 ? 20.925 9.101 11.048 1.00 65.31 124 THR A N 1
ATOM 1045 C CA . THR A 1 124 ? 21.809 8.512 10.024 1.00 65.31 124 THR A CA 1
ATOM 1046 C C . THR A 1 124 ? 21.741 9.211 8.671 1.00 65.31 124 THR A C 1
ATOM 1048 O O . THR A 1 124 ? 22.689 9.098 7.897 1.00 65.31 124 THR A O 1
ATOM 1051 N N . LYS A 1 125 ? 20.638 9.902 8.355 1.00 64.62 125 LYS A N 1
ATOM 1052 C CA . LYS A 1 125 ? 20.425 10.536 7.040 1.00 64.62 125 LYS A CA 1
ATOM 1053 C C . LYS A 1 125 ? 19.822 11.931 7.093 1.00 64.62 125 LYS A C 1
ATOM 1055 O O . LYS A 1 125 ? 19.967 12.684 6.137 1.00 64.62 125 LYS A O 1
ATOM 1060 N N . VAL A 1 126 ? 19.108 12.262 8.166 1.00 69.19 126 VAL A N 1
ATOM 1061 C CA . VAL A 1 126 ? 18.452 13.569 8.296 1.00 69.19 126 VAL A CA 1
ATOM 1062 C C . VAL A 1 126 ? 19.395 14.589 8.922 1.00 69.19 126 VAL A C 1
ATOM 1064 O O . VAL A 1 126 ? 19.408 15.722 8.468 1.00 69.19 126 VAL A O 1
ATOM 1067 N N . LEU A 1 127 ? 20.200 14.212 9.916 1.00 76.94 127 LEU A N 1
ATOM 1068 C CA . LEU A 1 127 ? 21.242 15.078 10.469 1.00 76.94 127 LEU A CA 1
ATOM 1069 C C . LEU A 1 127 ? 22.552 14.878 9.704 1.00 76.94 127 LEU A C 1
ATOM 1071 O O . LEU A 1 127 ? 23.157 13.811 9.777 1.00 76.94 127 LEU A O 1
ATOM 1075 N N . ILE A 1 128 ? 22.982 15.908 8.984 1.00 80.12 128 ILE A N 1
ATOM 1076 C CA . ILE A 1 128 ? 24.276 15.958 8.298 1.00 80.12 128 ILE A CA 1
ATOM 1077 C C . ILE A 1 128 ? 25.168 16.999 8.970 1.00 80.12 128 ILE A C 1
ATOM 1079 O O . ILE A 1 128 ? 24.677 18.014 9.460 1.00 80.12 128 ILE A O 1
ATOM 1083 N N . SER A 1 129 ? 26.475 16.762 9.001 1.00 81.00 129 SER A N 1
ATOM 1084 C CA . SER A 1 129 ? 27.432 17.785 9.427 1.00 81.00 129 SER A CA 1
ATOM 1085 C C . SER A 1 129 ? 27.699 18.737 8.266 1.00 81.00 129 SER A C 1
ATOM 1087 O O . SER A 1 129 ? 28.029 18.289 7.170 1.00 81.00 129 SER A O 1
ATOM 1089 N N . GLY A 1 130 ? 27.546 20.033 8.507 1.00 79.75 130 GLY A N 1
ATOM 1090 C CA . GLY A 1 130 ? 28.034 21.087 7.633 1.00 79.75 130 GLY A CA 1
ATOM 1091 C C . GLY A 1 130 ? 29.550 21.228 7.733 1.00 79.75 130 GLY A C 1
ATOM 1092 O O . GLY A 1 130 ? 30.171 20.819 8.719 1.00 79.75 130 GLY A O 1
ATOM 1093 N N . ASP A 1 131 ? 30.145 21.838 6.712 1.00 79.69 131 ASP A N 1
ATOM 1094 C CA . ASP A 1 131 ? 31.595 22.064 6.623 1.00 79.69 131 ASP A CA 1
ATOM 1095 C C . ASP A 1 131 ? 32.133 22.982 7.740 1.00 79.69 131 ASP A C 1
ATOM 1097 O O . ASP A 1 131 ? 33.331 23.013 8.014 1.00 79.69 131 ASP A O 1
ATOM 1101 N N . ASP A 1 132 ? 31.246 23.715 8.414 1.00 87.50 132 ASP A N 1
ATOM 1102 C CA . ASP A 1 132 ? 31.518 24.573 9.568 1.00 87.50 132 ASP A CA 1
ATOM 1103 C C . ASP A 1 132 ? 31.453 23.830 10.918 1.00 87.50 132 ASP A C 1
ATOM 1105 O O . ASP A 1 132 ? 31.629 24.439 11.975 1.00 87.50 132 ASP A O 1
ATOM 1109 N N . GLY A 1 133 ? 31.195 22.518 10.900 1.00 83.75 133 GLY A N 1
ATOM 1110 C CA . GLY A 1 133 ? 31.032 21.690 12.093 1.00 83.75 133 GLY A CA 1
ATOM 1111 C C . GLY A 1 133 ? 29.648 21.785 12.746 1.00 83.75 133 GLY A C 1
ATOM 1112 O O . GLY A 1 133 ? 29.419 21.117 13.757 1.00 83.75 133 GLY A O 1
ATOM 1113 N N . ASN A 1 134 ? 28.715 22.561 12.185 1.00 84.44 134 ASN A N 1
ATOM 1114 C CA . ASN A 1 134 ? 27.333 22.614 12.658 1.00 84.44 134 ASN A CA 1
ATOM 1115 C C . ASN A 1 134 ? 26.497 21.483 12.048 1.00 84.44 134 ASN A C 1
ATOM 1117 O O . ASN A 1 134 ? 26.755 21.013 10.946 1.00 84.44 134 ASN A O 1
ATOM 1121 N N . GLY A 1 135 ? 25.460 21.037 12.755 1.00 81.81 135 GLY A N 1
ATOM 1122 C CA . GLY A 1 135 ? 24.500 20.077 12.210 1.00 81.81 135 GLY A CA 1
ATOM 1123 C C . GLY A 1 135 ? 23.443 20.772 11.351 1.00 81.81 135 GLY A C 1
ATOM 1124 O O . GLY A 1 135 ? 22.838 21.750 11.787 1.00 81.81 135 GLY A O 1
ATOM 1125 N N . ALA A 1 136 ? 23.167 20.239 10.166 1.00 80.50 136 ALA A N 1
ATOM 1126 C CA . ALA A 1 136 ? 22.044 20.627 9.327 1.00 80.50 136 ALA A CA 1
ATOM 1127 C C . ALA A 1 136 ? 21.046 19.473 9.186 1.00 80.50 136 ALA A C 1
ATOM 1129 O O . ALA A 1 136 ? 21.395 18.296 9.265 1.00 80.50 136 ALA A O 1
ATOM 1130 N N . VAL A 1 137 ? 19.779 19.827 8.979 1.00 79.75 137 VAL A N 1
ATOM 1131 C CA . VAL A 1 137 ? 18.695 18.875 8.733 1.00 79.75 137 VAL A CA 1
ATOM 1132 C C . VAL A 1 137 ? 18.435 18.807 7.230 1.00 79.75 137 VAL A C 1
ATOM 1134 O O . VAL A 1 137 ? 18.031 19.803 6.627 1.00 79.75 137 VAL A O 1
ATOM 1137 N N . VAL A 1 138 ? 18.641 17.637 6.626 1.00 74.38 138 VAL A N 1
ATOM 1138 C CA . VAL A 1 138 ? 18.287 17.369 5.229 1.00 74.38 138 VAL A CA 1
ATOM 1139 C C . VAL A 1 138 ? 16.784 17.555 5.069 1.00 74.38 138 VAL A C 1
ATOM 1141 O O . VAL A 1 138 ? 15.974 16.999 5.816 1.00 74.38 138 VAL A O 1
ATOM 1144 N N . GLN A 1 139 ? 16.395 18.367 4.089 1.00 71.12 139 GLN A N 1
ATOM 1145 C CA . GLN A 1 139 ? 14.988 18.612 3.810 1.00 71.12 139 GLN A CA 1
ATOM 1146 C C . GLN A 1 139 ? 14.304 17.322 3.344 1.00 71.12 139 GLN A C 1
ATOM 1148 O O . GLN A 1 139 ? 14.871 16.544 2.581 1.00 71.12 139 GLN A O 1
ATOM 1153 N N . LEU A 1 140 ? 13.025 17.153 3.701 1.00 62.69 140 LEU A N 1
ATOM 1154 C CA . LEU A 1 140 ? 12.184 16.029 3.254 1.00 62.69 140 LEU A CA 1
ATOM 1155 C C . LEU A 1 140 ? 12.087 15.887 1.720 1.00 62.69 140 LEU A C 1
ATOM 1157 O O . LEU A 1 140 ? 11.594 14.877 1.228 1.00 62.69 140 LEU A O 1
ATOM 1161 N N . ARG A 1 141 ? 12.505 16.907 0.960 1.00 68.06 141 ARG A N 1
ATOM 1162 C CA . ARG A 1 141 ? 12.515 16.937 -0.507 1.00 68.06 141 ARG A CA 1
ATOM 1163 C C . ARG A 1 141 ? 13.910 17.284 -1.024 1.00 68.06 141 ARG A C 1
ATOM 1165 O O . ARG A 1 141 ? 14.089 18.304 -1.684 1.00 68.06 141 ARG A O 1
ATOM 1172 N N . ASN A 1 142 ? 14.894 16.452 -0.693 1.00 71.44 142 ASN A N 1
ATOM 1173 C CA . ASN A 1 142 ? 16.221 16.563 -1.286 1.00 71.44 142 ASN A CA 1
ATOM 1174 C C . ASN A 1 142 ? 16.147 16.225 -2.790 1.00 71.44 142 ASN A C 1
ATOM 1176 O O . ASN A 1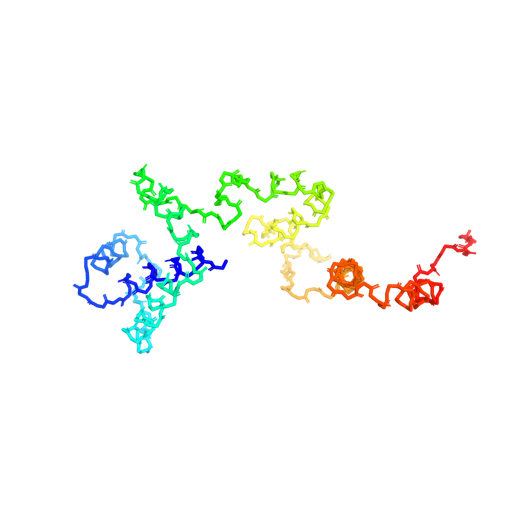 142 ? 15.686 15.148 -3.170 1.00 71.44 142 ASN A O 1
ATOM 1180 N N . MET A 1 143 ? 16.564 17.163 -3.645 1.00 78.62 143 MET A N 1
ATOM 1181 C CA . MET A 1 143 ? 16.544 16.986 -5.100 1.00 78.62 143 MET A CA 1
ATOM 1182 C C . MET A 1 143 ? 17.661 16.068 -5.614 1.00 78.62 143 MET A C 1
ATOM 1184 O O . MET A 1 143 ? 17.575 15.626 -6.756 1.00 78.62 143 MET A O 1
ATOM 1188 N N . GLU A 1 144 ? 18.666 15.736 -4.799 1.00 79.81 144 GLU A N 1
ATOM 1189 C CA . GLU A 1 144 ? 19.767 14.840 -5.190 1.00 79.81 144 GLU A CA 1
ATOM 1190 C C . GLU A 1 144 ? 19.271 13.465 -5.658 1.00 79.81 144 GLU A C 1
ATOM 1192 O O . GLU A 1 144 ? 19.810 12.888 -6.599 1.00 79.81 144 GLU A O 1
ATOM 1197 N N . GLU A 1 145 ? 18.191 12.955 -5.059 1.00 76.69 145 GLU A N 1
ATOM 1198 C CA . GLU A 1 145 ? 17.606 11.665 -5.439 1.00 76.69 145 GLU A CA 1
ATOM 1199 C C . GLU A 1 145 ? 16.581 11.778 -6.583 1.00 76.69 145 GLU A C 1
ATOM 1201 O O . GLU A 1 145 ? 16.107 10.759 -7.090 1.00 76.69 145 GLU A O 1
ATOM 1206 N N . ALA A 1 146 ? 16.222 12.993 -7.018 1.00 83.25 146 ALA A N 1
ATOM 1207 C CA . ALA A 1 146 ? 15.116 13.209 -7.951 1.00 83.25 146 ALA A CA 1
ATOM 1208 C C . ALA A 1 146 ? 15.340 12.514 -9.301 1.00 83.25 146 ALA A C 1
ATOM 1210 O O . ALA A 1 146 ? 14.404 11.923 -9.846 1.00 83.25 146 ALA A O 1
ATOM 1211 N N . GLN A 1 147 ? 16.574 12.536 -9.818 1.00 85.06 147 GLN A N 1
ATOM 1212 C CA . GLN A 1 147 ? 16.919 11.848 -11.063 1.00 85.06 147 GLN A CA 1
ATOM 1213 C C . GLN A 1 147 ? 16.728 10.332 -10.928 1.00 85.06 147 GLN A C 1
ATOM 1215 O O . GLN A 1 147 ? 15.993 9.735 -11.713 1.00 85.06 147 GLN A O 1
ATOM 1220 N N . SER A 1 148 ? 17.317 9.720 -9.898 1.00 81.12 148 SER A N 1
ATOM 1221 C CA . SER A 1 148 ? 17.191 8.282 -9.635 1.00 81.12 148 SER A CA 1
ATOM 1222 C C . SER A 1 148 ? 15.729 7.866 -9.443 1.00 81.12 148 SER A C 1
ATOM 1224 O O . SER A 1 148 ? 15.291 6.849 -9.978 1.00 81.12 148 SER A O 1
ATOM 1226 N N . ILE A 1 149 ? 14.930 8.670 -8.733 1.00 84.25 149 ILE A N 1
ATOM 1227 C CA . ILE A 1 149 ? 13.491 8.428 -8.559 1.00 84.25 149 ILE A CA 1
ATOM 1228 C C . ILE A 1 149 ? 12.757 8.492 -9.905 1.00 84.25 149 ILE A C 1
ATOM 1230 O O . ILE A 1 149 ? 11.912 7.633 -10.178 1.00 84.25 149 ILE A O 1
ATOM 1234 N N . ALA A 1 150 ? 13.072 9.464 -10.765 1.00 88.69 150 ALA A N 1
ATOM 1235 C CA . ALA A 1 150 ? 12.473 9.578 -12.092 1.00 88.69 150 ALA A CA 1
ATOM 1236 C C . ALA A 1 150 ? 12.825 8.373 -12.982 1.00 88.69 150 ALA A C 1
ATOM 1238 O O . ALA A 1 150 ? 11.934 7.774 -13.587 1.00 88.69 150 ALA A O 1
ATOM 1239 N N . GLU A 1 151 ? 14.092 7.956 -13.004 1.00 86.81 151 GLU A N 1
ATOM 1240 C CA . GLU A 1 151 ? 14.558 6.785 -13.757 1.00 86.81 151 GLU A CA 1
ATOM 1241 C C . GLU A 1 151 ? 13.871 5.493 -13.295 1.00 86.81 151 GLU A C 1
ATOM 1243 O O . GLU A 1 151 ? 13.393 4.703 -14.118 1.00 86.81 151 GLU A O 1
ATOM 1248 N N . LEU A 1 152 ? 13.749 5.293 -11.979 1.00 87.62 152 LEU A N 1
ATOM 1249 C CA . LEU A 1 152 ? 13.031 4.150 -11.415 1.00 87.62 152 LEU A CA 1
ATOM 1250 C C . LEU A 1 152 ? 11.541 4.201 -11.745 1.00 87.62 152 LEU A C 1
ATOM 1252 O O . LEU A 1 152 ? 10.961 3.177 -12.104 1.00 87.62 152 LEU A O 1
ATOM 1256 N N . THR A 1 153 ? 10.925 5.381 -11.692 1.00 90.25 153 THR A N 1
ATOM 1257 C CA . THR A 1 153 ? 9.514 5.571 -12.053 1.00 90.25 153 THR A CA 1
ATOM 1258 C C . THR A 1 153 ? 9.261 5.188 -13.510 1.00 90.25 153 THR A C 1
ATOM 1260 O O . THR A 1 153 ? 8.316 4.449 -13.799 1.00 90.25 153 THR A O 1
ATOM 1263 N N . ILE A 1 154 ? 10.125 5.625 -14.429 1.00 91.25 154 ILE A N 1
ATOM 1264 C CA . ILE A 1 154 ? 10.069 5.248 -15.846 1.00 91.25 154 ILE A CA 1
ATOM 1265 C C . ILE A 1 154 ? 10.221 3.730 -15.992 1.00 91.25 154 ILE A C 1
ATOM 1267 O O . ILE A 1 154 ? 9.411 3.086 -16.659 1.00 91.25 154 ILE A O 1
ATOM 1271 N N . MET A 1 155 ? 11.218 3.136 -15.333 1.00 88.94 155 MET A N 1
ATOM 1272 C CA . MET A 1 155 ? 11.477 1.698 -15.396 1.00 88.94 155 MET A CA 1
ATOM 1273 C C . MET A 1 155 ? 10.284 0.870 -14.898 1.00 88.94 155 MET A C 1
ATOM 1275 O O . MET A 1 155 ? 9.832 -0.033 -15.606 1.00 88.94 155 MET A O 1
ATOM 1279 N N . PHE A 1 156 ? 9.711 1.208 -13.740 1.00 90.50 156 PHE A N 1
ATOM 1280 C CA . PHE A 1 156 ? 8.515 0.538 -13.228 1.00 90.50 156 PHE A CA 1
ATOM 1281 C C . PHE A 1 156 ? 7.305 0.738 -14.135 1.00 90.50 156 PHE A C 1
ATOM 1283 O O . PHE A 1 156 ? 6.569 -0.219 -14.375 1.00 90.50 156 PHE A O 1
ATOM 1290 N N . SER A 1 157 ? 7.121 1.938 -14.687 1.00 93.44 157 SER A N 1
ATOM 1291 C CA . SER A 1 157 ? 6.030 2.220 -15.623 1.00 93.44 157 SER A CA 1
ATOM 1292 C C . SER A 1 157 ? 6.118 1.328 -16.859 1.00 93.44 157 SER A C 1
ATOM 1294 O O . SER A 1 157 ? 5.121 0.724 -17.245 1.00 93.44 157 SER A O 1
ATOM 1296 N N . LEU A 1 158 ? 7.314 1.154 -17.430 1.00 91.69 158 LEU A N 1
ATOM 1297 C CA . LEU A 1 158 ? 7.536 0.252 -18.564 1.00 91.69 158 LEU A CA 1
ATOM 1298 C C . LEU A 1 158 ? 7.235 -1.209 -18.206 1.00 91.69 158 LEU A C 1
ATOM 1300 O O . LEU A 1 158 ? 6.578 -1.904 -18.980 1.00 91.69 158 LEU A O 1
ATOM 1304 N N . VAL A 1 159 ? 7.665 -1.676 -17.029 1.00 89.62 159 VAL A N 1
ATOM 1305 C CA . VAL A 1 159 ? 7.390 -3.045 -16.556 1.00 89.62 159 VAL A CA 1
ATOM 1306 C C . VAL A 1 159 ? 5.890 -3.279 -16.366 1.00 89.62 159 VAL A C 1
ATOM 1308 O O . VAL A 1 159 ? 5.368 -4.298 -16.824 1.00 89.62 159 VAL A O 1
ATOM 1311 N N . ILE A 1 160 ? 5.191 -2.344 -15.717 1.00 90.75 160 ILE A N 1
ATOM 1312 C CA . ILE A 1 160 ? 3.741 -2.415 -15.492 1.00 90.75 160 ILE A CA 1
ATOM 1313 C C . ILE A 1 160 ? 3.004 -2.395 -16.827 1.00 90.75 160 ILE A C 1
ATOM 1315 O O . ILE A 1 160 ? 2.116 -3.218 -17.045 1.00 90.75 160 ILE A O 1
ATOM 1319 N N . PHE A 1 161 ? 3.393 -1.501 -17.737 1.00 91.69 161 PHE A N 1
ATOM 1320 C CA . PHE A 1 161 ? 2.758 -1.390 -19.041 1.00 91.69 161 PHE A CA 1
ATOM 1321 C C . PHE A 1 161 ? 2.948 -2.672 -19.857 1.00 91.69 161 PHE A C 1
ATOM 1323 O O . PHE A 1 161 ? 1.973 -3.219 -20.360 1.00 91.69 161 PHE A O 1
ATOM 1330 N N . ASN A 1 162 ? 4.159 -3.237 -19.897 1.00 89.81 162 ASN A N 1
ATOM 1331 C CA . ASN A 1 162 ? 4.403 -4.534 -20.529 1.00 89.81 162 ASN A CA 1
ATOM 1332 C C . ASN A 1 162 ? 3.532 -5.647 -19.920 1.00 89.81 162 ASN A C 1
ATOM 1334 O O . ASN A 1 162 ? 2.942 -6.452 -20.643 1.00 89.81 162 ASN A O 1
ATOM 1338 N N . LEU A 1 163 ? 3.414 -5.685 -18.587 1.00 89.44 163 LEU A N 1
ATOM 1339 C CA . LEU A 1 163 ? 2.566 -6.659 -17.904 1.00 89.44 163 LEU A CA 1
ATOM 1340 C C . LEU A 1 163 ? 1.096 -6.493 -18.315 1.00 89.44 163 LEU A C 1
ATOM 1342 O O . LEU A 1 163 ? 0.461 -7.482 -18.681 1.00 89.44 163 LEU A O 1
ATOM 1346 N N . MET A 1 164 ? 0.583 -5.261 -18.325 1.00 90.62 164 MET A N 1
ATOM 1347 C CA . MET A 1 164 ? -0.774 -4.944 -18.771 1.00 90.62 164 MET A CA 1
ATOM 1348 C C . MET A 1 164 ? -1.014 -5.345 -20.228 1.00 90.62 164 MET A C 1
ATOM 1350 O O . MET A 1 164 ? -1.997 -6.027 -20.510 1.00 90.62 164 MET A O 1
ATOM 1354 N N . MET A 1 165 ? -0.109 -4.999 -21.146 1.00 91.31 165 MET A N 1
ATOM 1355 C CA . MET A 1 165 ? -0.223 -5.378 -22.559 1.00 91.31 165 MET A CA 1
ATOM 1356 C C . MET A 1 165 ? -0.232 -6.900 -22.720 1.00 91.31 165 MET A C 1
ATOM 1358 O O . MET A 1 165 ? -1.052 -7.450 -23.450 1.00 91.31 165 MET A O 1
ATOM 1362 N N . SER A 1 166 ? 0.620 -7.612 -21.978 1.00 86.88 166 SER A N 1
ATOM 1363 C CA . SER A 1 166 ? 0.702 -9.073 -22.060 1.00 86.88 166 SER A CA 1
ATOM 1364 C C . SER A 1 166 ? -0.528 -9.809 -21.513 1.00 86.88 166 SER A C 1
ATOM 1366 O O . SER A 1 166 ? -0.789 -10.935 -21.938 1.00 86.88 166 SER A O 1
ATOM 1368 N N . LYS A 1 167 ? -1.261 -9.209 -20.564 1.00 89.19 167 LYS A N 1
ATOM 1369 C CA . LYS A 1 167 ? -2.370 -9.860 -19.846 1.00 89.19 167 LYS A CA 1
ATOM 1370 C C . LYS A 1 167 ? -3.752 -9.378 -20.269 1.00 89.19 167 LYS A C 1
ATOM 1372 O O . LYS A 1 167 ? -4.678 -10.180 -20.267 1.00 89.19 167 LYS A O 1
ATOM 1377 N N . THR A 1 168 ? -3.883 -8.105 -20.618 1.00 91.06 168 THR A N 1
ATOM 1378 C CA . THR A 1 168 ? -5.180 -7.454 -20.835 1.00 91.06 168 THR A CA 1
ATOM 1379 C C . THR A 1 168 ? -5.405 -7.089 -22.299 1.00 91.06 168 THR A C 1
ATOM 1381 O O . THR A 1 168 ? -6.535 -7.150 -22.765 1.00 91.06 168 THR A O 1
ATOM 1384 N N . ILE A 1 169 ? -4.349 -6.723 -23.037 1.00 88.50 169 ILE A N 1
ATOM 1385 C CA . ILE A 1 169 ? -4.457 -6.171 -24.400 1.00 88.50 169 ILE A CA 1
ATOM 1386 C C . ILE A 1 169 ? -3.467 -6.878 -25.338 1.00 88.50 169 ILE A C 1
ATOM 1388 O O . ILE A 1 169 ? -2.601 -6.268 -25.968 1.00 88.50 169 ILE A O 1
ATOM 1392 N N . SER A 1 170 ? -3.579 -8.205 -25.416 1.00 87.19 170 SER A N 1
ATOM 1393 C CA . SER A 1 170 ? -2.621 -9.050 -26.144 1.00 87.19 170 SER A CA 1
ATOM 1394 C C . SER A 1 170 ? -2.555 -8.755 -27.646 1.00 87.19 170 SER A C 1
ATOM 1396 O O . SER A 1 170 ? -1.509 -8.976 -28.257 1.00 87.19 170 SER A O 1
ATOM 1398 N N . MET A 1 171 ? -3.630 -8.212 -28.228 1.00 92.38 171 MET A N 1
ATOM 1399 C CA . MET A 1 171 ? -3.709 -7.846 -29.646 1.00 92.38 171 MET A CA 1
ATOM 1400 C C . MET A 1 171 ? -2.694 -6.776 -30.068 1.00 92.38 171 MET A C 1
ATOM 1402 O O . MET A 1 171 ? -2.275 -6.789 -31.216 1.00 92.38 171 MET A O 1
ATOM 1406 N N . HIS A 1 172 ? -2.251 -5.917 -29.143 1.00 90.00 172 HIS A N 1
ATOM 1407 C CA . HIS A 1 172 ? -1.306 -4.828 -29.425 1.00 90.00 172 HIS A CA 1
ATOM 1408 C C . HIS A 1 172 ? 0.130 -5.131 -28.972 1.00 90.00 172 HIS A C 1
ATOM 1410 O O . HIS A 1 172 ? 0.971 -4.243 -28.803 1.00 90.00 172 HIS A O 1
ATOM 1416 N N . LYS A 1 173 ? 0.427 -6.406 -28.690 1.00 88.94 173 LYS A N 1
ATOM 1417 C CA . LYS A 1 173 ? 1.731 -6.817 -28.159 1.00 88.94 173 LYS A CA 1
ATOM 1418 C C . LYS A 1 173 ? 2.868 -6.541 -29.145 1.00 88.94 173 LYS A C 1
ATOM 1420 O O . LYS A 1 173 ? 3.980 -6.255 -28.705 1.00 88.94 173 LYS A O 1
ATOM 1425 N N . LYS A 1 174 ? 2.607 -6.645 -30.452 1.00 91.94 174 LYS A N 1
ATOM 1426 C CA . LYS A 1 174 ? 3.620 -6.433 -31.492 1.00 91.94 174 LYS A CA 1
ATOM 1427 C C . LYS A 1 174 ? 3.992 -4.955 -31.586 1.00 91.94 174 LYS A C 1
ATOM 1429 O O . LYS A 1 174 ? 5.167 -4.630 -31.465 1.00 91.94 174 LYS A O 1
ATOM 1434 N N . GLU A 1 175 ? 2.998 -4.082 -31.696 1.00 93.50 175 GLU A N 1
ATOM 1435 C CA . GLU A 1 175 ? 3.175 -2.630 -31.759 1.00 93.50 175 GLU A CA 1
ATOM 1436 C C . GLU A 1 175 ? 3.877 -2.116 -30.498 1.00 93.50 175 GLU A C 1
ATOM 1438 O O . GLU A 1 175 ? 4.793 -1.298 -30.572 1.00 93.50 175 GLU A O 1
ATOM 1443 N N . TYR A 1 176 ? 3.512 -2.653 -29.329 1.00 92.88 176 TYR A N 1
ATOM 1444 C CA . TYR A 1 176 ? 4.206 -2.330 -28.086 1.00 92.88 176 TYR A CA 1
ATOM 1445 C C . TYR A 1 176 ? 5.666 -2.792 -28.084 1.00 92.88 176 TYR A C 1
ATOM 1447 O O . TYR A 1 176 ? 6.537 -2.046 -27.640 1.00 92.88 176 TYR A O 1
ATOM 1455 N N . ALA A 1 177 ? 5.957 -4.002 -28.566 1.00 91.94 177 ALA A N 1
ATOM 1456 C CA . ALA A 1 177 ? 7.328 -4.497 -28.638 1.00 91.94 177 ALA A CA 1
ATOM 1457 C C . ALA A 1 177 ? 8.190 -3.631 -29.572 1.00 91.94 177 ALA A C 1
ATOM 1459 O O . ALA A 1 177 ? 9.316 -3.287 -29.215 1.00 91.94 177 ALA A O 1
ATOM 1460 N N . GLU A 1 178 ? 7.650 -3.233 -30.725 1.00 95.12 178 GLU A N 1
ATOM 1461 C CA . GLU A 1 178 ? 8.307 -2.324 -31.671 1.00 95.12 178 GLU A CA 1
ATOM 1462 C C . GLU A 1 178 ? 8.577 -0.955 -31.034 1.00 95.12 178 GLU A C 1
ATOM 1464 O O . GLU A 1 178 ? 9.715 -0.476 -31.049 1.00 95.12 178 GLU A O 1
ATOM 1469 N N . TRP A 1 179 ? 7.567 -0.366 -30.384 1.00 94.75 179 TRP A N 1
ATOM 1470 C CA . TRP A 1 179 ? 7.718 0.887 -29.647 1.00 94.75 179 TRP A CA 1
ATOM 1471 C C . TRP A 1 179 ? 8.765 0.782 -28.534 1.00 94.75 179 TRP A C 1
ATOM 1473 O O . TRP A 1 179 ? 9.608 1.665 -28.389 1.00 94.75 179 TRP A O 1
ATOM 1483 N N . PHE A 1 180 ? 8.748 -0.299 -27.753 1.00 92.69 180 PHE A N 1
ATOM 1484 C CA . PHE A 1 180 ? 9.672 -0.484 -26.638 1.00 92.69 180 PHE A CA 1
ATOM 1485 C C . PHE A 1 180 ? 11.120 -0.614 -27.119 1.00 92.69 180 PHE A C 1
ATOM 1487 O O . PHE A 1 180 ? 12.025 -0.041 -26.507 1.00 92.69 180 PHE A O 1
ATOM 1494 N N . LEU A 1 181 ? 11.351 -1.336 -28.222 1.00 92.12 181 LEU A N 1
ATOM 1495 C CA . LEU A 1 181 ? 12.673 -1.444 -28.839 1.00 92.12 181 LEU A CA 1
ATOM 1496 C C . LEU A 1 181 ? 13.180 -0.079 -29.311 1.00 92.12 181 LEU A C 1
ATOM 1498 O O . LEU A 1 181 ? 14.325 0.264 -29.011 1.00 92.12 181 LEU A O 1
ATOM 1502 N N . TRP A 1 182 ? 12.325 0.709 -29.969 1.00 94.44 182 TRP A N 1
ATOM 1503 C CA . TRP A 1 182 ? 12.638 2.083 -30.362 1.00 94.44 182 TRP A CA 1
ATOM 1504 C C . TRP A 1 182 ? 12.947 2.973 -29.149 1.00 94.44 182 TRP A C 1
ATOM 1506 O O . TRP A 1 182 ? 13.989 3.627 -29.118 1.00 94.44 182 TRP A O 1
ATOM 1516 N N . TYR A 1 183 ? 12.094 2.961 -28.120 1.00 91.44 183 TYR A N 1
ATOM 1517 C CA . TYR A 1 183 ? 12.266 3.777 -26.917 1.00 91.44 183 TYR A CA 1
ATOM 1518 C C . TYR A 1 183 ? 13.586 3.451 -26.214 1.00 91.44 183 TYR A C 1
ATOM 1520 O O . TYR A 1 183 ? 14.348 4.346 -25.849 1.00 91.44 183 TYR A O 1
ATOM 1528 N N . ARG A 1 184 ? 13.879 2.155 -26.054 1.00 87.88 184 ARG A N 1
ATOM 1529 C CA . ARG A 1 184 ? 15.123 1.682 -25.445 1.00 87.88 184 ARG A CA 1
ATOM 1530 C C . ARG A 1 184 ? 16.342 2.181 -26.219 1.00 87.88 184 ARG A C 1
ATOM 1532 O O . ARG A 1 184 ? 17.274 2.669 -25.589 1.00 87.88 184 ARG A O 1
ATOM 1539 N N . ASP A 1 185 ? 16.325 2.061 -27.544 1.00 89.06 185 ASP A N 1
ATOM 1540 C CA . ASP A 1 185 ? 17.431 2.488 -28.404 1.00 89.06 185 ASP A CA 1
ATOM 1541 C C . ASP A 1 185 ? 17.672 4.002 -28.328 1.00 89.06 185 ASP A C 1
ATOM 1543 O O . ASP A 1 185 ? 18.806 4.443 -28.161 1.00 89.06 185 ASP A O 1
ATOM 1547 N N . LYS A 1 186 ? 16.601 4.804 -28.369 1.00 88.94 186 LYS A N 1
ATOM 1548 C CA . LYS A 1 186 ? 16.689 6.271 -28.379 1.00 88.94 186 LYS A CA 1
ATOM 1549 C C . LYS A 1 186 ? 16.961 6.908 -27.022 1.00 88.94 186 LYS A C 1
ATOM 1551 O O . LYS A 1 186 ? 17.593 7.959 -26.978 1.00 88.94 186 LYS A O 1
ATOM 1556 N N . HIS A 1 187 ? 16.459 6.322 -25.938 1.00 85.19 187 HIS A N 1
ATOM 1557 C CA . HIS A 1 187 ? 16.403 6.999 -24.638 1.00 85.19 187 HIS A CA 1
ATOM 1558 C C . HIS A 1 187 ? 17.085 6.244 -23.500 1.00 85.19 187 HIS A C 1
ATOM 1560 O O . HIS A 1 187 ? 17.345 6.842 -22.460 1.00 85.19 187 HIS A O 1
ATOM 1566 N N . ARG A 1 188 ? 17.365 4.944 -23.656 1.00 76.19 188 ARG A N 1
ATOM 1567 C CA . ARG A 1 188 ? 17.879 4.102 -22.564 1.00 76.19 188 ARG A CA 1
ATOM 1568 C C . ARG A 1 188 ? 19.249 3.482 -22.834 1.00 76.19 188 ARG A C 1
ATOM 1570 O O . ARG A 1 188 ? 19.739 2.755 -21.975 1.00 76.19 188 ARG A O 1
ATOM 1577 N N . ASN A 1 189 ? 19.866 3.745 -23.985 1.00 62.75 189 ASN A N 1
ATOM 1578 C CA . ASN A 1 189 ? 21.234 3.322 -24.282 1.00 62.75 189 ASN A CA 1
ATOM 1579 C C . ASN A 1 189 ? 22.246 4.429 -23.934 1.00 62.75 189 ASN A C 1
ATOM 1581 O O . ASN A 1 189 ? 22.487 5.305 -24.761 1.00 62.75 189 ASN A O 1
ATOM 1585 N N . PRO A 1 190 ? 22.921 4.353 -22.772 1.00 59.06 190 PRO A N 1
ATOM 1586 C CA . PRO A 1 190 ? 24.207 5.013 -22.568 1.00 59.06 190 PRO A CA 1
ATOM 1587 C C . PRO A 1 190 ? 25.400 4.035 -22.610 1.00 59.06 190 PRO A C 1
ATOM 1589 O O . PRO A 1 190 ? 26.479 4.374 -22.140 1.00 59.06 190 PRO A O 1
ATOM 1592 N N . ILE A 1 191 ? 25.261 2.826 -23.175 1.00 50.06 191 ILE A N 1
ATOM 1593 C CA . ILE A 1 191 ? 26.341 1.816 -23.198 1.00 50.06 191 ILE A CA 1
ATOM 1594 C C . ILE A 1 191 ? 26.923 1.673 -24.612 1.00 50.06 191 ILE A C 1
ATOM 1596 O O . ILE A 1 191 ? 26.702 0.675 -25.289 1.00 50.06 191 ILE A O 1
ATOM 1600 N N . ALA A 1 192 ? 27.644 2.700 -25.068 1.00 44.19 192 ALA A N 1
ATOM 1601 C CA . ALA A 1 192 ? 28.618 2.592 -26.168 1.00 44.19 192 ALA A CA 1
ATOM 1602 C C . ALA A 1 192 ? 29.645 3.743 -26.216 1.00 44.19 192 ALA A C 1
ATOM 1604 O O . ALA A 1 192 ? 30.356 3.878 -27.207 1.00 44.19 192 ALA A O 1
ATOM 1605 N N . GLN A 1 193 ? 29.749 4.591 -25.189 1.00 42.78 193 GLN A N 1
ATOM 1606 C CA . GLN A 1 193 ? 30.867 5.533 -25.099 1.00 42.78 193 GLN A CA 1
ATOM 1607 C C . GLN A 1 193 ? 31.876 4.924 -24.119 1.00 42.78 193 GLN A C 1
ATOM 1609 O O . GLN A 1 193 ? 31.588 4.891 -22.921 1.00 42.78 193 GLN A O 1
ATOM 1614 N N . PRO A 1 194 ? 33.008 4.364 -24.590 1.00 43.62 194 PRO A N 1
ATOM 1615 C CA . PRO A 1 194 ? 34.081 3.997 -23.683 1.00 43.62 194 PRO A CA 1
ATOM 1616 C C . PRO A 1 194 ? 34.501 5.257 -22.928 1.00 43.62 194 PRO A C 1
ATOM 1618 O O . PRO A 1 194 ? 34.656 6.323 -23.527 1.00 43.62 194 PRO A O 1
ATOM 1621 N N . ILE A 1 195 ? 34.645 5.123 -21.613 1.00 47.12 195 ILE A N 1
ATOM 1622 C CA . ILE A 1 195 ? 35.267 6.137 -20.765 1.00 47.12 195 ILE A CA 1
ATOM 1623 C C . ILE A 1 195 ? 36.649 6.406 -21.379 1.00 47.12 195 ILE A C 1
ATOM 1625 O O . ILE A 1 195 ? 37.468 5.489 -21.452 1.00 47.12 195 ILE A O 1
ATOM 1629 N N . LYS A 1 196 ? 36.845 7.612 -21.922 1.00 43.69 196 LYS A N 1
ATOM 1630 C CA . LYS A 1 196 ? 38.156 8.105 -22.356 1.00 43.69 196 LYS A CA 1
ATOM 1631 C C . LYS A 1 196 ? 38.942 8.601 -21.157 1.00 43.69 196 LYS A C 1
ATOM 1633 O O . LYS A 1 196 ? 38.304 9.215 -20.274 1.00 43.69 196 LYS A O 1
#

Organism: NCBI:txid2025312

pLDDT: mean 84.04, std 12.86, range [42.78, 97.69]

Sequence (196 aa):
MLVDYYRKLNYYKQLIPNTIENKNLLEGLKKHGFIISNLSPIKDIIRAYKNQESLINMPQYKEARIEYLKLTGNNTKNADIKWYSLFEGPKSVKWLAMRINRFDLHEFYYKIWSNQTHGTDLSTKVLISGDDGNGAVVQLRNMEEAQSIAELTIMFSLVIFNLMMSKTISMHKKEYAEWFLWYRDKHRNPIAQPIK

Radius of gyration: 24.0 Å; chains: 1; bounding box: 60×43×63 Å